Protein AF-A0A411HRB8-F1 (afdb_monomer)

Nearest PDB structures (foldseek):
  9arg-assembly1_A  TM=5.492E-01  e=3.308E-23  Rattus norvegicus
  6whu-assembly1_C  TM=5.501E-01  e=3.931E-23  Rattus norvegicus
  9arf-assembly1_C  TM=5.499E-01  e=8.796E-23  Rattus norvegicus
  8vuu-assembly1_C  TM=5.574E-01  e=2.477E-22  Homo sapiens
  6wi1-assembly1_C  TM=5.418E-01  e=2.477E-22  Rattus norvegicus

Organism: Protaetia brevitarsis (NCBI:txid348688)

pLDDT: mean 81.72, std 14.33, range [39.91, 97.62]

Structure (mmCIF, N/CA/C/O backbone):
data_AF-A0A411HRB8-F1
#
_entry.id   AF-A0A411HRB8-F1
#
loop_
_atom_site.group_PDB
_atom_site.id
_atom_site.type_symbol
_atom_site.label_atom_id
_atom_site.label_alt_id
_atom_site.label_comp_id
_atom_site.label_asym_id
_atom_site.label_entity_id
_atom_site.label_seq_id
_atom_site.pdbx_PDB_ins_code
_atom_site.Cartn_x
_atom_site.Cartn_y
_atom_site.Cartn_z
_atom_site.occupancy
_atom_site.B_iso_or_equiv
_atom_site.auth_seq_id
_atom_site.auth_comp_id
_atom_site.auth_asym_id
_atom_site.auth_atom_id
_atom_site.pdbx_PDB_model_num
ATOM 1 N N . MET A 1 1 ? 12.282 3.850 -32.418 1.00 73.88 1 MET A N 1
ATOM 2 C CA . MET A 1 1 ? 13.289 3.098 -33.206 1.00 73.88 1 MET A CA 1
ATOM 3 C C . MET A 1 1 ? 13.145 3.334 -34.703 1.00 73.88 1 MET A C 1
ATOM 5 O O . MET A 1 1 ? 14.085 3.844 -35.296 1.00 73.88 1 MET A O 1
ATOM 9 N N . VAL A 1 2 ? 11.988 3.063 -35.319 1.00 87.19 2 VAL A N 1
ATOM 10 C CA . VAL A 1 2 ? 11.767 3.349 -36.757 1.00 87.19 2 VAL A CA 1
ATOM 11 C C . VAL A 1 2 ? 11.937 4.842 -37.084 1.00 87.19 2 VAL A C 1
ATOM 13 O O . VAL A 1 2 ? 12.594 5.185 -38.060 1.00 87.19 2 VAL A O 1
ATOM 16 N N . SER A 1 3 ? 11.452 5.729 -36.210 1.00 86.25 3 SER A N 1
ATOM 17 C CA . SER A 1 3 ? 11.584 7.188 -36.355 1.00 86.25 3 SER A CA 1
ATOM 18 C C . SER A 1 3 ? 13.030 7.676 -36.516 1.00 86.25 3 SER A C 1
ATOM 20 O O . SER A 1 3 ? 13.279 8.537 -37.349 1.00 86.25 3 SER A O 1
ATOM 22 N N . VAL A 1 4 ? 13.989 7.097 -35.784 1.00 88.25 4 VAL A N 1
ATOM 23 C CA . VAL A 1 4 ? 15.416 7.478 -35.844 1.00 88.25 4 VAL A CA 1
ATOM 24 C C . VAL A 1 4 ? 15.995 7.202 -37.234 1.00 88.25 4 VAL A C 1
ATOM 26 O O . VAL A 1 4 ? 16.689 8.041 -37.800 1.00 88.25 4 VAL A O 1
ATOM 29 N N . HIS A 1 5 ? 15.662 6.046 -37.815 1.00 88.06 5 HIS A N 1
ATOM 30 C CA . HIS A 1 5 ? 16.145 5.636 -39.136 1.00 88.06 5 HIS A CA 1
ATOM 31 C C . HIS A 1 5 ? 15.509 6.472 -40.251 1.00 88.06 5 HIS A C 1
ATOM 33 O O . HIS A 1 5 ? 16.189 6.848 -41.203 1.00 88.06 5 HIS A O 1
ATOM 39 N N . VAL A 1 6 ? 14.224 6.816 -40.108 1.00 89.75 6 VAL A N 1
ATOM 40 C CA . VAL A 1 6 ? 13.531 7.721 -41.036 1.00 89.75 6 VAL A CA 1
ATOM 41 C C . VAL A 1 6 ? 14.163 9.112 -40.999 1.00 89.75 6 VAL A C 1
ATOM 43 O O . VAL A 1 6 ? 14.471 9.663 -42.051 1.00 89.75 6 VAL A O 1
ATOM 46 N N . VAL A 1 7 ? 14.426 9.665 -39.812 1.00 87.94 7 VAL A N 1
ATOM 47 C CA . VAL A 1 7 ? 15.065 10.985 -39.674 1.00 87.94 7 VAL A CA 1
ATOM 48 C C . VAL A 1 7 ? 16.493 10.976 -40.221 1.00 87.94 7 VAL A C 1
ATOM 50 O O . VAL A 1 7 ? 16.862 11.904 -40.935 1.00 87.94 7 VAL A O 1
ATOM 53 N N . ALA A 1 8 ? 17.269 9.917 -39.978 1.00 86.31 8 ALA A N 1
ATOM 54 C CA . ALA A 1 8 ? 18.605 9.764 -40.555 1.00 86.31 8 ALA A CA 1
ATOM 55 C C . ALA A 1 8 ? 18.578 9.729 -42.095 1.00 86.31 8 ALA A C 1
ATOM 57 O O . ALA A 1 8 ? 19.380 10.400 -42.745 1.00 86.31 8 ALA A O 1
ATOM 58 N N . LEU A 1 9 ? 17.622 9.004 -42.686 1.00 86.94 9 LEU A N 1
ATOM 59 C CA . LEU A 1 9 ? 17.439 8.943 -44.137 1.00 86.94 9 LEU A CA 1
ATOM 60 C C . LEU A 1 9 ? 17.010 10.300 -44.713 1.00 86.94 9 LEU A C 1
ATOM 62 O O . LEU A 1 9 ? 17.540 10.727 -45.736 1.00 86.94 9 LEU A O 1
ATOM 66 N N . VAL A 1 10 ? 16.094 11.012 -44.053 1.00 86.25 10 VAL A N 1
ATOM 67 C CA . VAL A 1 10 ? 15.652 12.346 -44.492 1.00 86.25 10 VAL A CA 1
ATOM 68 C C . VAL A 1 10 ? 16.782 13.373 -44.369 1.00 86.25 10 VAL A C 1
ATOM 70 O O . VAL A 1 10 ? 16.970 14.163 -45.292 1.00 86.25 10 VAL A O 1
ATOM 73 N N . LEU A 1 11 ? 17.580 13.339 -43.295 1.00 82.81 11 LEU A N 1
ATOM 74 C CA . LEU A 1 11 ? 18.779 14.176 -43.153 1.00 82.81 11 LEU A CA 1
ATOM 75 C C . LEU A 1 11 ? 19.778 13.916 -44.288 1.00 82.81 11 LEU A C 1
ATOM 77 O O . LEU A 1 11 ? 20.277 14.869 -44.885 1.00 82.81 11 LEU A O 1
ATOM 81 N N . TYR A 1 12 ? 20.008 12.646 -44.633 1.00 82.75 12 TYR A N 1
ATOM 82 C CA . TYR A 1 12 ? 20.867 12.258 -45.752 1.00 82.75 12 TYR A CA 1
ATOM 83 C C . TYR A 1 12 ? 20.355 12.798 -47.099 1.00 82.75 12 TYR A C 1
ATOM 85 O O . TYR A 1 12 ? 21.114 13.403 -47.859 1.00 82.75 12 TYR A O 1
ATOM 93 N N . LEU A 1 13 ? 19.058 12.640 -47.393 1.00 81.19 13 LEU A N 1
ATOM 94 C CA . LEU A 1 13 ? 18.467 13.141 -48.640 1.00 81.19 13 LEU A CA 1
ATOM 95 C C . LEU A 1 13 ? 18.512 14.674 -48.720 1.00 81.19 13 LEU A C 1
ATOM 97 O O . LEU A 1 13 ? 18.876 15.222 -49.761 1.00 81.19 13 LEU A O 1
ATOM 101 N N . LEU A 1 14 ? 18.183 15.375 -47.632 1.00 79.62 14 LEU A N 1
ATOM 102 C CA . LEU A 1 14 ? 18.202 16.840 -47.598 1.00 79.62 14 LEU A CA 1
ATOM 103 C C . LEU A 1 14 ? 19.607 17.405 -47.817 1.00 79.62 14 LEU A C 1
ATOM 105 O O . LEU A 1 14 ? 19.751 18.404 -48.522 1.00 79.62 14 LEU A O 1
ATOM 109 N N . ASP A 1 15 ? 20.638 16.755 -47.277 1.00 74.75 15 ASP A N 1
ATOM 110 C CA . ASP A 1 15 ? 22.018 17.190 -47.486 1.00 74.75 15 ASP A CA 1
ATOM 111 C C . ASP A 1 15 ? 22.508 16.886 -48.916 1.00 74.75 15 ASP A C 1
ATOM 113 O O . ASP A 1 15 ? 23.191 17.711 -49.524 1.00 74.75 15 ASP A O 1
ATOM 117 N N . ARG A 1 16 ? 22.065 15.771 -49.522 1.00 73.00 16 ARG A N 1
ATOM 118 C CA . ARG A 1 16 ? 22.407 15.378 -50.906 1.00 73.00 16 ARG A CA 1
ATOM 119 C C . ARG A 1 16 ? 21.734 16.238 -51.987 1.00 73.00 16 ARG A C 1
ATOM 121 O O . ARG A 1 16 ? 22.331 16.482 -53.046 1.00 73.00 16 ARG A O 1
ATOM 128 N N . PHE A 1 17 ? 20.491 16.665 -51.751 1.00 72.38 17 PHE A N 1
ATOM 129 C CA . PHE A 1 17 ? 19.688 17.450 -52.701 1.00 72.38 17 PHE A CA 1
ATOM 130 C C . PHE A 1 17 ? 19.772 18.969 -52.486 1.00 72.38 17 PHE A C 1
ATOM 132 O O . PHE A 1 17 ? 19.313 19.727 -53.337 1.00 72.38 17 PHE A O 1
ATOM 139 N N . SER A 1 18 ? 20.393 19.429 -51.398 1.00 66.50 18 SER A N 1
ATOM 140 C CA . SER A 1 18 ? 20.604 20.850 -51.104 1.00 66.50 18 SER A CA 1
ATOM 141 C C . SER A 1 18 ? 21.526 21.529 -52.145 1.00 66.50 18 SER A C 1
ATOM 143 O O . SER A 1 18 ? 22.717 21.202 -52.224 1.00 66.50 18 SER A O 1
ATOM 145 N N . PRO A 1 19 ? 21.037 22.524 -52.920 1.00 58.12 19 PRO A N 1
ATOM 146 C CA . PRO A 1 19 ? 21.858 23.253 -53.894 1.00 58.12 19 PRO A CA 1
ATOM 147 C C . PRO A 1 19 ? 22.925 24.135 -53.220 1.00 58.12 19 PRO A C 1
ATOM 149 O O . PRO A 1 19 ? 24.010 24.324 -53.768 1.00 58.12 19 PRO A O 1
ATOM 152 N N . PHE A 1 20 ? 22.668 24.603 -51.994 1.00 54.47 20 PHE A N 1
ATOM 153 C CA . PHE A 1 20 ? 23.610 25.401 -51.199 1.00 54.47 20 PHE A CA 1
ATOM 154 C C . PHE A 1 20 ? 24.773 24.577 -50.621 1.00 54.47 20 PHE A C 1
ATOM 156 O O . PHE A 1 20 ? 25.843 25.126 -50.371 1.00 54.47 20 PHE A O 1
ATOM 163 N N . GLY A 1 21 ? 24.597 23.261 -50.442 1.00 53.59 21 GLY A N 1
ATOM 164 C CA . GLY A 1 21 ? 25.686 22.353 -50.058 1.00 53.59 21 GLY A CA 1
ATOM 165 C C . GLY A 1 21 ? 26.682 22.139 -51.201 1.00 53.59 21 GLY A C 1
ATOM 166 O O . GLY A 1 21 ? 27.892 22.191 -50.993 1.00 53.59 21 GLY A O 1
ATOM 167 N N . ARG A 1 22 ? 26.172 22.005 -52.434 1.00 52.56 22 ARG A N 1
ATOM 168 C CA . ARG A 1 22 ? 26.990 21.868 -53.652 1.00 52.56 22 ARG A CA 1
ATOM 169 C C . ARG A 1 22 ? 27.794 23.127 -53.976 1.00 52.56 22 ARG A C 1
ATOM 171 O O . ARG A 1 22 ? 28.937 23.016 -54.404 1.00 52.56 22 ARG A O 1
ATOM 178 N N . PHE A 1 23 ? 27.236 24.313 -53.720 1.00 49.47 23 PHE A N 1
ATOM 179 C CA . PHE A 1 23 ? 27.923 25.588 -53.971 1.00 49.47 23 PHE A CA 1
ATOM 180 C C . PHE A 1 23 ? 29.167 25.789 -53.090 1.00 49.47 23 PHE A C 1
ATOM 182 O O . PHE A 1 23 ? 30.117 26.447 -53.503 1.00 49.47 23 PHE A O 1
ATOM 189 N N . LYS A 1 24 ? 29.184 25.204 -51.885 1.00 50.06 24 LYS A N 1
ATOM 190 C CA . LYS A 1 24 ? 30.334 25.270 -50.973 1.00 50.06 24 LYS A CA 1
ATOM 191 C C . LYS A 1 24 ? 31.433 24.262 -51.337 1.00 50.06 24 LYS A C 1
ATOM 193 O O . LYS A 1 24 ? 32.601 24.554 -51.117 1.00 50.06 24 LYS A O 1
ATOM 198 N N . LEU A 1 25 ? 31.063 23.123 -51.933 1.00 50.25 25 LEU A N 1
ATOM 199 C CA . LEU A 1 25 ? 31.992 22.083 -52.395 1.00 50.25 25 LEU A CA 1
ATOM 200 C C . LEU A 1 25 ? 32.767 22.512 -53.655 1.00 50.25 25 LEU A C 1
ATOM 202 O O . LEU A 1 25 ? 33.938 22.195 -53.794 1.00 50.25 25 LEU A O 1
ATOM 206 N N . ALA A 1 26 ? 32.141 23.292 -54.542 1.00 47.81 26 ALA A N 1
ATOM 207 C CA . ALA A 1 26 ? 32.781 23.790 -55.765 1.00 47.81 26 ALA A CA 1
ATOM 208 C C . ALA A 1 26 ? 33.903 24.825 -55.521 1.00 47.81 26 ALA A C 1
ATOM 210 O O . ALA A 1 26 ? 34.657 25.123 -56.439 1.00 47.81 26 ALA A O 1
ATOM 211 N N . ASN A 1 27 ? 34.015 25.372 -54.303 1.00 48.19 27 ASN A N 1
ATOM 212 C CA . ASN A 1 27 ? 35.016 26.378 -53.924 1.00 48.19 27 ASN A CA 1
ATOM 213 C C . ASN A 1 27 ? 36.129 25.825 -53.011 1.00 48.19 27 ASN A C 1
ATOM 215 O O . ASN A 1 27 ? 36.970 26.590 -52.541 1.00 48.19 27 ASN A O 1
ATOM 219 N N . THR A 1 28 ? 36.144 24.527 -52.696 1.00 46.16 28 THR A N 1
ATOM 220 C CA . THR A 1 28 ? 37.181 23.913 -51.853 1.00 46.16 28 THR A CA 1
ATOM 221 C C . THR A 1 28 ? 37.630 22.604 -52.488 1.00 46.16 28 THR A C 1
ATOM 223 O O . THR A 1 28 ? 36.925 21.604 -52.438 1.00 46.16 28 THR A O 1
ATOM 226 N N . ASP A 1 29 ? 38.815 22.645 -53.091 1.00 46.44 29 ASP A N 1
ATOM 227 C CA . ASP A 1 29 ? 39.501 21.562 -53.806 1.00 46.44 29 ASP A CA 1
ATOM 228 C C . ASP A 1 29 ? 40.027 20.462 -52.846 1.00 46.44 29 ASP A C 1
ATOM 230 O O . ASP A 1 29 ? 41.206 20.117 -52.829 1.00 46.44 29 ASP A O 1
ATOM 234 N N . GLY A 1 30 ? 39.169 19.917 -51.977 1.00 39.91 30 GLY A N 1
ATOM 235 C CA . GLY A 1 30 ? 39.590 18.976 -50.937 1.00 39.91 30 GLY A CA 1
ATOM 236 C C . GLY A 1 30 ? 38.499 18.010 -50.483 1.00 39.91 30 GLY A C 1
ATOM 237 O O . GLY A 1 30 ? 37.572 18.397 -49.780 1.00 39.91 30 GLY A O 1
ATOM 238 N N . THR A 1 31 ? 38.702 16.736 -50.834 1.00 39.97 31 THR A N 1
ATOM 239 C CA . THR A 1 31 ? 38.134 15.499 -50.255 1.00 39.97 31 THR A CA 1
ATOM 240 C C . THR A 1 31 ? 36.613 15.284 -50.307 1.00 39.97 31 THR A C 1
ATOM 242 O O . THR A 1 31 ? 35.838 15.806 -49.514 1.00 39.97 31 THR A O 1
ATOM 245 N N . GLU A 1 32 ? 36.203 14.336 -51.158 1.00 47.09 32 GLU A N 1
ATOM 246 C CA . GLU A 1 32 ? 34.901 13.642 -51.132 1.00 47.09 32 GLU A CA 1
ATOM 247 C C . GLU A 1 32 ? 34.608 12.896 -49.804 1.00 47.09 32 GLU A C 1
ATOM 249 O O . GLU A 1 32 ? 33.502 12.395 -49.612 1.00 47.09 32 GLU A O 1
ATOM 254 N N . GLU A 1 33 ? 35.560 12.854 -48.865 1.00 46.56 33 GLU A N 1
ATOM 255 C CA . GLU A 1 33 ? 35.437 12.250 -47.524 1.00 46.56 33 GLU A CA 1
ATOM 256 C C . GLU A 1 33 ? 34.530 13.045 -46.566 1.00 46.56 33 GLU A C 1
ATOM 258 O O . GLU A 1 33 ? 34.189 12.585 -45.481 1.00 46.56 33 GLU A O 1
ATOM 263 N N . ASP A 1 34 ? 34.101 14.228 -46.995 1.00 50.66 34 ASP A N 1
ATOM 264 C CA . ASP A 1 34 ? 33.478 15.247 -46.158 1.00 50.66 34 ASP A CA 1
ATOM 265 C C . ASP A 1 34 ? 31.952 15.374 -46.408 1.00 50.66 34 ASP A C 1
ATOM 267 O O . ASP A 1 34 ? 31.262 16.245 -45.865 1.00 50.66 34 ASP A O 1
ATOM 271 N N . ALA A 1 35 ? 31.393 14.518 -47.269 1.00 54.97 35 ALA A N 1
ATOM 272 C CA . ALA A 1 35 ? 29.952 14.388 -47.466 1.00 54.97 35 ALA A CA 1
ATOM 273 C C . ALA A 1 35 ? 29.330 13.531 -46.348 1.00 54.97 35 ALA A C 1
ATOM 275 O O . ALA A 1 35 ? 29.894 12.517 -45.939 1.00 54.97 35 ALA A O 1
ATOM 276 N N . LEU A 1 36 ? 28.140 13.902 -45.857 1.00 60.50 36 LEU A N 1
ATOM 277 C CA . LEU A 1 36 ? 27.404 13.083 -44.889 1.00 60.50 36 LEU A CA 1
ATOM 278 C C . LEU A 1 36 ? 27.050 11.721 -45.508 1.00 60.50 36 LEU A C 1
ATOM 280 O O . LEU A 1 36 ? 26.106 11.595 -46.288 1.00 60.50 36 LEU A O 1
ATOM 284 N N . ASN A 1 37 ? 27.809 10.691 -45.148 1.00 72.94 37 ASN A N 1
ATOM 285 C CA . ASN A 1 37 ? 27.482 9.304 -45.442 1.00 72.94 37 ASN A CA 1
ATOM 286 C C . ASN A 1 37 ? 26.215 8.871 -44.679 1.00 72.94 37 ASN A C 1
ATOM 288 O O . ASN A 1 37 ? 25.912 9.363 -43.593 1.00 72.94 37 ASN A O 1
ATOM 292 N N . LEU A 1 38 ? 25.464 7.907 -45.225 1.00 73.62 38 LEU A N 1
ATOM 293 C CA . LEU A 1 38 ? 24.256 7.383 -44.565 1.00 73.62 38 LEU A CA 1
ATOM 294 C C . LEU A 1 38 ? 24.568 6.864 -43.148 1.00 73.62 38 LEU A C 1
ATOM 296 O O . LEU A 1 38 ? 23.780 7.053 -42.225 1.00 73.62 38 LEU A O 1
ATOM 300 N N . SER A 1 39 ? 25.746 6.262 -42.963 1.00 78.44 39 SER A N 1
ATOM 301 C CA . SER A 1 39 ? 26.239 5.809 -41.662 1.00 78.44 39 SER A CA 1
ATOM 302 C C . SER A 1 39 ? 26.462 6.965 -40.684 1.00 78.44 39 SER A C 1
ATOM 304 O O . SER A 1 39 ? 26.035 6.857 -39.537 1.00 78.44 39 SER A O 1
ATOM 306 N N . SER A 1 40 ? 27.057 8.084 -41.110 1.00 80.25 40 SER A N 1
ATOM 307 C CA . SER A 1 40 ? 27.288 9.237 -40.230 1.00 80.25 40 SER A CA 1
ATOM 308 C C . SER A 1 40 ? 25.990 9.964 -39.874 1.00 80.25 40 SER A C 1
ATOM 310 O O . SER A 1 40 ? 25.848 10.415 -38.740 1.00 80.25 40 SER A O 1
ATOM 312 N N . ALA A 1 41 ? 24.995 9.984 -40.768 1.00 81.75 41 ALA A N 1
ATOM 313 C CA . ALA A 1 41 ? 23.653 10.484 -40.459 1.00 81.75 41 ALA A CA 1
ATOM 314 C C . ALA A 1 41 ? 22.909 9.603 -39.431 1.00 81.75 41 ALA A C 1
ATOM 316 O O . ALA A 1 41 ? 22.227 10.126 -38.546 1.00 81.75 41 ALA A O 1
ATOM 317 N N . ILE A 1 42 ? 23.057 8.274 -39.511 1.00 85.38 42 ILE A N 1
ATOM 318 C CA . ILE A 1 42 ? 22.498 7.334 -38.522 1.00 85.38 42 ILE A CA 1
ATOM 319 C C . ILE A 1 42 ? 23.180 7.517 -37.162 1.00 85.38 42 ILE A C 1
ATOM 321 O O . ILE A 1 42 ? 22.485 7.630 -36.151 1.00 85.38 42 ILE A O 1
ATOM 325 N N . TRP A 1 43 ? 24.514 7.602 -37.133 1.00 85.56 43 TRP A N 1
ATOM 326 C CA . TRP A 1 43 ? 25.274 7.874 -35.910 1.00 85.56 43 TRP A CA 1
ATOM 327 C C . TRP A 1 43 ? 24.898 9.218 -35.287 1.00 85.56 43 TRP A C 1
ATOM 329 O O . TRP A 1 43 ? 24.658 9.276 -34.086 1.00 85.56 43 TRP A O 1
ATOM 339 N N . PHE A 1 44 ? 24.737 10.269 -36.095 1.00 84.81 44 PHE A N 1
ATOM 340 C CA . PHE A 1 44 ? 24.261 11.572 -35.630 1.00 84.81 44 PHE A CA 1
ATOM 341 C C . PHE A 1 44 ? 22.863 11.482 -34.994 1.00 84.81 44 PHE A C 1
ATOM 343 O O . PHE A 1 44 ? 22.652 11.977 -33.887 1.00 84.81 44 PHE A O 1
ATOM 350 N N . ALA A 1 45 ? 21.907 10.811 -35.647 1.00 86.31 45 ALA A N 1
ATOM 351 C CA . ALA A 1 45 ? 20.542 10.682 -35.133 1.00 86.31 45 ALA A CA 1
ATOM 352 C C . ALA A 1 45 ? 20.478 9.902 -33.804 1.00 86.31 45 ALA A C 1
ATOM 354 O O . ALA A 1 45 ? 19.737 10.299 -32.899 1.00 86.31 45 ALA A O 1
ATOM 355 N N . TRP A 1 46 ? 21.272 8.832 -33.672 1.00 87.88 46 TRP A N 1
ATOM 356 C CA . TRP A 1 46 ? 21.418 8.068 -32.428 1.00 87.88 46 TRP A CA 1
ATOM 357 C C . TRP A 1 46 ? 22.168 8.839 -31.339 1.00 87.88 46 TRP A C 1
ATOM 359 O O . TRP A 1 46 ? 21.755 8.792 -30.182 1.00 87.88 46 TRP A O 1
ATOM 369 N N . GLY A 1 47 ? 23.218 9.580 -31.699 1.00 87.31 47 GLY A N 1
ATOM 370 C CA . GLY A 1 47 ? 23.970 10.432 -30.779 1.00 87.31 47 GLY A CA 1
ATOM 371 C C . GLY A 1 47 ? 23.072 11.476 -30.120 1.00 87.31 47 GLY A C 1
ATOM 372 O O . GLY A 1 47 ? 23.033 11.571 -28.896 1.00 87.31 47 GLY A O 1
ATOM 373 N N . VAL A 1 48 ? 22.244 12.165 -30.913 1.00 87.25 48 VAL A N 1
ATOM 374 C CA . VAL A 1 48 ? 21.271 13.142 -30.396 1.00 87.25 48 VAL A CA 1
ATOM 375 C C . VAL A 1 48 ? 20.219 12.485 -29.492 1.00 87.25 48 VAL A C 1
ATOM 377 O O . VAL A 1 48 ? 19.897 13.034 -28.443 1.00 87.25 48 VAL A O 1
ATOM 380 N N . LEU A 1 49 ? 19.706 11.300 -29.848 1.00 87.06 49 LEU A N 1
ATOM 381 C CA . LEU A 1 49 ? 18.720 10.587 -29.022 1.00 87.06 49 LEU A CA 1
ATOM 382 C C . LEU A 1 49 ? 19.291 10.166 -27.661 1.00 87.06 49 LEU A C 1
ATOM 384 O O . LEU A 1 49 ? 18.603 10.240 -26.646 1.00 87.06 49 LEU A O 1
ATOM 388 N N . LEU A 1 50 ? 20.539 9.697 -27.652 1.00 87.31 50 LEU A N 1
ATOM 389 C CA . LEU A 1 50 ? 21.213 9.191 -26.458 1.00 87.31 50 LEU A CA 1
ATOM 390 C C . LEU A 1 50 ? 21.923 10.292 -25.655 1.00 87.31 50 LEU A C 1
ATOM 392 O O . LEU A 1 50 ? 22.605 9.969 -24.686 1.00 87.31 50 LEU A O 1
ATOM 396 N N . ASN A 1 51 ? 21.787 11.568 -26.044 1.00 84.31 51 ASN A N 1
ATOM 397 C CA . ASN A 1 51 ? 22.574 12.686 -25.505 1.00 84.31 51 ASN A CA 1
ATOM 398 C C . ASN A 1 51 ? 24.088 12.392 -25.499 1.00 84.31 51 ASN A C 1
ATOM 400 O O . ASN A 1 51 ? 24.816 12.781 -24.588 1.00 84.31 51 ASN A O 1
ATOM 404 N N . SER A 1 52 ? 24.558 11.673 -26.519 1.00 81.94 52 SER A N 1
ATOM 405 C CA . SER A 1 52 ? 25.953 11.291 -26.687 1.00 81.94 52 SER A CA 1
ATOM 406 C C . SER A 1 52 ? 26.626 12.192 -27.719 1.00 81.94 52 SER A C 1
ATOM 408 O O . SER A 1 52 ? 26.100 12.406 -28.810 1.00 81.94 52 SER A O 1
ATOM 410 N N . GLY A 1 53 ? 27.818 12.699 -27.395 1.00 75.75 53 GLY A N 1
ATOM 411 C CA . GLY A 1 53 ? 28.628 13.545 -28.283 1.00 75.75 53 GLY A CA 1
ATOM 412 C C . GLY A 1 53 ? 29.337 12.790 -29.415 1.00 75.75 53 GLY A C 1
ATOM 413 O O . GLY A 1 53 ? 30.223 13.346 -30.056 1.00 75.75 53 GLY A O 1
ATOM 414 N N . ILE A 1 54 ? 28.993 11.521 -29.644 1.00 65.81 54 ILE A N 1
ATOM 415 C CA . ILE A 1 54 ? 29.630 10.645 -30.634 1.00 65.81 54 ILE A CA 1
ATOM 416 C C . ILE A 1 54 ? 28.951 10.875 -31.991 1.00 65.81 54 ILE A C 1
ATOM 418 O O . ILE A 1 54 ? 28.026 10.163 -32.375 1.00 65.81 54 ILE A O 1
ATOM 422 N N . GLY A 1 55 ? 29.376 11.914 -32.705 1.00 63.81 55 GLY A N 1
ATOM 423 C CA . GLY A 1 55 ? 28.909 12.198 -34.059 1.00 63.81 55 GLY A CA 1
ATOM 424 C C . GLY A 1 55 ? 29.990 12.888 -34.878 1.00 63.81 55 GLY A C 1
ATOM 425 O O . GLY A 1 55 ? 30.207 14.084 -34.726 1.00 63.81 55 GLY A O 1
ATOM 426 N N . GLU A 1 56 ? 30.645 12.144 -35.770 1.00 58.28 56 GLU A N 1
ATOM 427 C CA . GLU A 1 56 ? 31.697 12.672 -36.658 1.00 58.28 56 GLU A CA 1
ATOM 428 C C . GLU A 1 56 ? 31.136 13.469 -37.855 1.00 58.28 56 GLU A C 1
ATOM 430 O O . GLU A 1 56 ? 31.886 14.109 -38.584 1.00 58.28 56 GLU A O 1
ATOM 435 N N . GLY A 1 57 ? 29.811 13.492 -38.052 1.00 63.88 57 GLY A N 1
ATOM 436 C CA . GLY A 1 57 ? 29.157 14.222 -39.141 1.00 63.88 57 GLY A CA 1
ATOM 437 C C . GLY A 1 57 ? 28.097 15.195 -38.636 1.00 63.88 57 GLY A C 1
ATOM 438 O O . GLY A 1 57 ? 27.102 14.777 -38.047 1.00 63.88 57 GLY A O 1
ATOM 439 N N . THR A 1 58 ? 28.271 16.491 -38.908 1.00 69.19 58 THR A N 1
ATOM 440 C CA . THR A 1 58 ? 27.250 17.517 -38.641 1.00 69.19 58 THR A CA 1
ATOM 441 C C . THR A 1 58 ? 26.555 17.947 -39.938 1.00 69.19 58 THR A C 1
ATOM 443 O O . THR A 1 58 ? 27.218 18.089 -40.969 1.00 69.19 58 THR A O 1
ATOM 446 N N . PRO A 1 59 ? 25.226 18.177 -39.926 1.00 69.12 59 PRO A N 1
ATOM 447 C CA . PRO A 1 59 ? 24.496 18.636 -41.106 1.00 69.12 59 PRO A CA 1
ATOM 448 C C . PRO A 1 59 ? 25.013 19.984 -41.621 1.00 69.12 59 PRO A C 1
ATOM 450 O O . PRO A 1 59 ? 25.087 20.983 -40.891 1.00 69.12 59 PRO A O 1
ATOM 453 N N . ARG A 1 60 ? 25.369 20.013 -42.912 1.00 68.38 60 ARG A N 1
ATOM 454 C CA . ARG A 1 60 ? 25.966 21.180 -43.579 1.00 68.38 60 ARG A CA 1
ATOM 455 C C . ARG A 1 60 ? 24.904 22.106 -44.157 1.00 68.38 60 ARG A C 1
ATOM 457 O O . ARG A 1 60 ? 25.035 23.325 -44.036 1.00 68.38 60 ARG A O 1
ATOM 464 N N . SER A 1 61 ? 23.852 21.548 -44.751 1.00 75.62 61 SER A N 1
ATOM 465 C CA . SER A 1 61 ? 22.745 22.31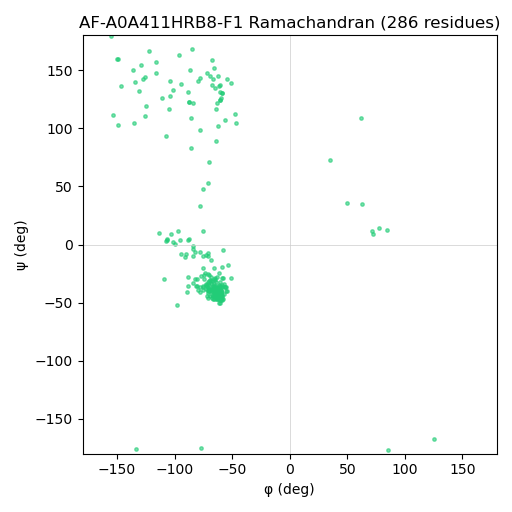8 -45.326 1.00 75.62 61 SER A CA 1
ATOM 466 C C . SER A 1 61 ? 21.878 23.016 -44.267 1.00 75.62 61 SER A C 1
ATOM 468 O O . SER A 1 61 ? 21.638 22.497 -43.177 1.00 75.62 61 SER A O 1
ATOM 470 N N . PHE A 1 62 ? 21.378 24.214 -44.596 1.00 76.81 62 PHE A N 1
ATOM 471 C CA . PHE A 1 62 ? 20.513 24.991 -43.697 1.00 76.81 62 PHE A CA 1
ATOM 472 C C . PHE A 1 62 ? 19.225 24.228 -43.343 1.00 76.81 62 PHE A C 1
ATOM 474 O O . PHE A 1 62 ? 18.831 24.187 -42.180 1.00 76.81 62 PHE A O 1
ATOM 481 N N . SER A 1 63 ? 18.625 23.543 -44.321 1.00 82.12 63 SER A N 1
ATOM 482 C CA . SER A 1 63 ? 17.458 22.675 -44.123 1.00 82.12 63 SER A CA 1
ATOM 483 C C . SER A 1 63 ? 17.744 21.512 -43.167 1.00 82.12 63 SER A C 1
ATOM 485 O O . SER A 1 63 ? 16.949 21.264 -42.260 1.00 82.12 63 SER A O 1
ATOM 487 N N . ALA A 1 64 ? 18.886 20.829 -43.308 1.00 79.69 64 ALA A N 1
ATOM 488 C CA . ALA A 1 64 ? 19.259 19.736 -42.412 1.00 79.69 64 ALA A CA 1
ATOM 489 C C . ALA A 1 64 ? 19.596 20.222 -40.992 1.00 79.69 64 ALA A C 1
ATOM 491 O O . ALA A 1 64 ? 19.323 19.511 -40.029 1.00 79.69 64 ALA A O 1
ATOM 492 N N . ARG A 1 65 ? 20.121 21.446 -40.829 1.00 84.00 65 ARG A N 1
ATOM 493 C CA . ARG A 1 65 ? 20.330 22.059 -39.503 1.00 84.00 65 ARG A CA 1
ATOM 494 C C . ARG A 1 65 ? 19.019 22.339 -38.781 1.00 84.00 65 ARG A C 1
ATOM 496 O O . ARG A 1 65 ? 18.905 22.014 -37.604 1.00 84.00 65 ARG A O 1
ATOM 503 N N . VAL A 1 66 ? 18.027 22.888 -39.484 1.00 87.31 66 VAL A N 1
ATOM 504 C CA . VAL A 1 66 ? 16.688 23.110 -38.917 1.00 87.31 66 VAL A CA 1
ATOM 505 C C . VAL A 1 66 ? 16.052 21.777 -38.518 1.00 87.31 66 VAL A C 1
ATOM 507 O O . VAL A 1 66 ? 15.562 21.646 -37.398 1.00 87.31 66 VAL A O 1
ATOM 510 N N . LEU A 1 67 ? 16.130 20.755 -39.379 1.00 86.75 67 LEU A N 1
ATOM 511 C CA . LEU A 1 67 ? 15.636 19.417 -39.046 1.00 86.75 67 LEU A CA 1
ATOM 512 C C . LEU A 1 67 ? 16.380 18.804 -37.846 1.00 86.75 67 LEU A C 1
ATOM 514 O O . LEU A 1 67 ? 15.750 18.212 -36.974 1.00 86.75 67 LEU A O 1
ATOM 518 N N . GLY A 1 68 ? 17.701 18.988 -37.765 1.00 85.62 68 GLY A N 1
ATOM 519 C CA . GLY A 1 68 ? 18.520 18.553 -36.634 1.00 85.62 68 GLY A CA 1
ATOM 520 C C . GLY A 1 68 ? 18.131 19.227 -35.314 1.00 85.62 68 GLY A C 1
ATOM 521 O O . GLY A 1 68 ? 18.062 18.553 -34.291 1.00 85.62 68 GLY A O 1
ATOM 522 N N . MET A 1 69 ? 17.801 20.524 -35.331 1.00 86.62 69 MET A N 1
ATOM 523 C CA . MET A 1 69 ? 17.302 21.243 -34.149 1.00 86.62 69 MET A CA 1
ATOM 524 C C . MET A 1 69 ? 15.943 20.708 -33.681 1.00 86.62 69 MET A C 1
ATOM 526 O O . MET A 1 69 ? 15.748 20.484 -32.488 1.00 86.62 69 MET A O 1
ATOM 530 N N . VAL A 1 70 ? 15.018 20.453 -34.612 1.00 91.31 70 VAL A N 1
ATOM 531 C CA . VAL A 1 70 ? 13.704 19.868 -34.290 1.00 91.31 70 VAL A CA 1
ATOM 532 C C . VAL A 1 70 ? 13.858 18.449 -33.740 1.00 91.31 70 VAL A C 1
ATOM 534 O O . VAL A 1 70 ? 13.218 18.100 -32.748 1.00 91.31 70 VAL A O 1
ATOM 537 N N . TRP A 1 71 ? 14.744 17.644 -34.335 1.00 90.31 71 TRP A N 1
ATOM 538 C CA . TRP A 1 71 ? 15.063 16.304 -33.843 1.00 90.31 71 TRP A CA 1
ATOM 539 C C . TRP A 1 71 ? 15.651 16.335 -32.429 1.00 90.31 71 TRP A C 1
ATOM 541 O O . TRP A 1 71 ? 15.233 15.547 -31.584 1.00 90.31 71 TRP A O 1
ATOM 551 N N . ALA A 1 72 ? 16.560 17.270 -32.146 1.00 88.81 72 ALA A N 1
ATOM 552 C CA . ALA A 1 72 ? 17.129 17.446 -30.813 1.00 88.81 72 ALA A CA 1
ATOM 553 C C . ALA A 1 72 ? 16.067 17.830 -29.770 1.00 88.81 72 ALA A C 1
ATOM 555 O O . ALA A 1 72 ? 16.040 17.251 -28.685 1.00 88.81 72 ALA A O 1
ATOM 556 N N . GLY A 1 73 ? 15.144 18.736 -30.110 1.00 91.31 73 GLY A N 1
ATOM 557 C CA . GLY A 1 73 ? 14.012 19.072 -29.241 1.00 91.31 73 GLY A CA 1
ATOM 558 C C . GLY A 1 73 ? 13.105 17.867 -28.969 1.00 91.31 73 GLY A C 1
ATOM 559 O O . GLY A 1 73 ? 12.755 17.592 -27.823 1.00 91.31 73 GLY A O 1
ATOM 560 N N . PHE A 1 74 ? 12.782 17.092 -30.005 1.00 90.88 74 PHE A N 1
ATOM 561 C CA . PHE A 1 74 ? 11.987 15.871 -29.868 1.00 90.88 74 PHE A CA 1
ATOM 562 C C . PHE A 1 74 ? 12.682 14.805 -29.005 1.00 90.88 74 PHE A C 1
ATOM 564 O O . PHE A 1 74 ? 12.052 14.218 -28.125 1.00 90.88 74 PHE A O 1
ATOM 571 N N . ALA A 1 75 ? 13.982 14.581 -29.214 1.00 90.00 75 ALA A N 1
ATOM 572 C CA . ALA A 1 75 ? 14.784 13.664 -28.409 1.00 90.00 75 ALA A CA 1
ATOM 573 C C . ALA A 1 75 ? 14.795 14.072 -26.927 1.00 90.00 75 ALA A C 1
ATOM 575 O O . ALA A 1 75 ? 14.547 13.234 -26.060 1.00 90.00 75 ALA A O 1
ATOM 576 N N . MET A 1 76 ? 14.991 15.363 -26.638 1.00 90.38 76 MET A N 1
ATOM 577 C CA . MET A 1 76 ? 14.951 15.896 -25.274 1.00 90.38 76 MET A CA 1
ATOM 578 C C . MET A 1 76 ? 13.592 15.647 -24.602 1.00 90.38 76 MET A C 1
ATOM 580 O O . MET A 1 76 ? 13.556 15.203 -23.456 1.00 90.38 76 MET A O 1
ATOM 584 N N . ILE A 1 77 ? 12.479 15.856 -25.317 1.00 93.25 77 ILE A N 1
ATOM 585 C CA . ILE A 1 77 ? 11.122 15.597 -24.803 1.00 93.25 77 ILE A CA 1
ATOM 586 C C . ILE A 1 77 ? 10.913 14.110 -24.499 1.00 93.25 77 ILE A C 1
ATOM 588 O O . ILE A 1 77 ? 10.326 13.777 -23.468 1.00 93.25 77 ILE A O 1
ATOM 592 N N . ILE A 1 78 ? 11.396 13.207 -25.359 1.00 91.75 78 ILE A N 1
ATOM 593 C CA . ILE A 1 78 ? 11.303 11.759 -25.116 1.00 91.75 78 ILE A CA 1
ATOM 594 C C . ILE A 1 78 ? 12.064 11.380 -23.849 1.00 91.75 78 ILE A C 1
ATOM 596 O O . ILE A 1 78 ? 11.508 10.696 -22.988 1.00 91.75 78 ILE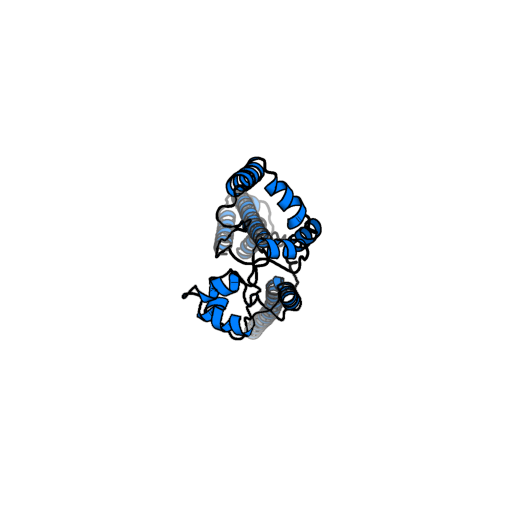 A O 1
ATOM 600 N N . VAL A 1 79 ? 13.319 11.823 -23.727 1.00 90.12 79 VAL A N 1
ATOM 601 C CA . VAL A 1 79 ? 14.151 11.516 -22.557 1.00 90.12 79 VAL A CA 1
ATOM 602 C C . VAL A 1 79 ? 13.498 12.069 -21.291 1.00 90.12 79 VAL A C 1
ATOM 604 O O . VAL A 1 79 ? 13.361 11.333 -20.318 1.00 90.12 79 VAL A O 1
ATOM 607 N N . ALA A 1 80 ? 13.010 13.313 -21.323 1.00 92.50 80 ALA A N 1
ATOM 608 C CA . ALA A 1 80 ? 12.313 13.934 -20.198 1.00 92.50 80 ALA A CA 1
ATOM 609 C C . ALA A 1 80 ? 11.008 13.209 -19.824 1.00 92.50 80 ALA A C 1
ATOM 611 O O . ALA A 1 80 ? 10.694 13.055 -18.649 1.00 92.50 80 ALA A O 1
ATOM 612 N N . SER A 1 81 ? 10.251 12.721 -20.808 1.00 94.19 81 SER A N 1
ATOM 613 C CA . SER A 1 81 ? 9.017 11.963 -20.557 1.00 94.19 81 SER A CA 1
ATOM 614 C C . SER A 1 81 ? 9.316 10.605 -19.926 1.00 94.19 81 SER A C 1
ATOM 616 O O . SER A 1 81 ? 8.604 10.166 -19.025 1.00 94.19 81 SER A O 1
ATOM 618 N N . TYR A 1 82 ? 10.393 9.946 -20.363 1.00 91.44 82 TYR A N 1
ATOM 619 C CA . TYR A 1 82 ? 10.833 8.686 -19.774 1.00 91.44 82 TYR A CA 1
ATOM 620 C C . TYR A 1 82 ? 11.314 8.874 -18.330 1.00 91.44 82 TYR A C 1
ATOM 622 O O . TYR A 1 82 ? 10.914 8.107 -17.454 1.00 91.44 82 TYR A O 1
ATOM 630 N N . THR A 1 83 ? 12.112 9.914 -18.054 1.00 90.81 83 THR A N 1
ATOM 631 C CA . THR A 1 83 ? 12.557 10.220 -16.686 1.00 90.81 83 THR A CA 1
ATOM 632 C C . THR A 1 83 ? 11.394 10.639 -15.788 1.00 90.81 83 THR A C 1
ATOM 634 O O . THR A 1 83 ? 11.346 10.207 -14.639 1.00 90.81 83 THR A O 1
ATOM 637 N N . ALA A 1 84 ? 10.420 11.396 -16.304 1.00 90.94 84 ALA A N 1
ATOM 638 C CA . ALA A 1 84 ? 9.206 11.757 -15.574 1.00 90.94 84 ALA A CA 1
ATOM 639 C C . ALA A 1 84 ? 8.343 10.531 -15.240 1.00 90.94 84 ALA A C 1
ATOM 641 O O . ALA A 1 84 ? 7.890 10.394 -14.107 1.00 90.94 84 ALA A O 1
ATOM 642 N N . ASN A 1 85 ? 8.156 9.610 -16.190 1.00 89.69 85 ASN A N 1
ATOM 643 C CA . ASN A 1 85 ? 7.405 8.377 -15.952 1.00 89.69 85 ASN A CA 1
ATOM 644 C C . ASN A 1 85 ? 8.108 7.466 -14.932 1.00 89.69 85 ASN A C 1
ATOM 646 O O . ASN A 1 85 ? 7.461 6.897 -14.056 1.00 89.69 85 ASN A O 1
ATOM 650 N N . LEU A 1 86 ? 9.440 7.371 -15.004 1.00 84.56 86 LEU A N 1
ATOM 651 C CA . LEU A 1 86 ? 10.236 6.664 -14.002 1.00 84.56 86 LEU A CA 1
ATOM 652 C C . LEU A 1 86 ? 10.082 7.304 -12.614 1.00 84.56 86 LEU A C 1
ATOM 654 O O . LEU A 1 86 ? 9.839 6.595 -11.644 1.00 84.56 86 LEU A O 1
ATOM 658 N N . ALA A 1 87 ? 10.178 8.632 -12.508 1.00 83.69 87 ALA A N 1
ATOM 659 C CA . ALA A 1 87 ? 10.001 9.345 -11.242 1.00 83.69 87 ALA A CA 1
ATOM 660 C C . ALA A 1 87 ? 8.588 9.159 -10.666 1.00 83.69 87 ALA A C 1
ATOM 662 O O . ALA A 1 87 ? 8.441 8.896 -9.475 1.00 83.69 87 ALA A O 1
ATOM 663 N N . ALA A 1 88 ? 7.556 9.226 -11.512 1.00 84.25 88 ALA A N 1
ATOM 664 C CA . ALA A 1 88 ? 6.178 8.963 -11.110 1.00 84.25 88 ALA A CA 1
ATOM 665 C C . ALA A 1 88 ? 6.014 7.541 -10.556 1.00 84.25 88 ALA A C 1
ATOM 667 O O . ALA A 1 88 ? 5.388 7.354 -9.517 1.00 84.25 88 ALA A O 1
ATOM 668 N N . PHE A 1 89 ? 6.627 6.548 -11.203 1.00 78.25 89 PHE A N 1
ATOM 669 C CA . PHE A 1 89 ? 6.620 5.171 -10.717 1.00 78.25 89 PHE A CA 1
ATOM 670 C C . PHE A 1 89 ? 7.278 5.041 -9.336 1.00 78.25 89 PHE A C 1
ATOM 672 O O . PHE A 1 89 ? 6.710 4.408 -8.451 1.00 78.25 89 PHE A O 1
ATOM 679 N N . LEU A 1 90 ? 8.418 5.702 -9.116 1.00 77.69 90 LEU A N 1
ATOM 680 C CA . LEU A 1 90 ? 9.121 5.665 -7.829 1.00 77.69 90 LEU A CA 1
ATOM 681 C C . LEU A 1 90 ? 8.330 6.304 -6.681 1.00 77.69 90 LEU A C 1
ATOM 683 O O . LEU A 1 90 ? 8.460 5.868 -5.543 1.00 77.69 90 LEU A O 1
ATOM 687 N N . VAL A 1 91 ? 7.498 7.307 -6.966 1.00 74.00 91 VAL A N 1
ATOM 688 C CA . VAL A 1 91 ? 6.614 7.929 -5.963 1.00 74.00 91 VAL A CA 1
ATOM 689 C C . VAL A 1 91 ? 5.382 7.059 -5.672 1.00 74.00 91 VAL A C 1
ATOM 691 O O . VAL A 1 91 ? 4.813 7.129 -4.584 1.00 74.00 91 VAL A O 1
ATOM 694 N N . LEU A 1 92 ? 4.953 6.236 -6.633 1.00 65.50 92 LEU A N 1
ATOM 695 C CA . LEU A 1 92 ? 3.753 5.402 -6.527 1.00 65.50 92 LEU A CA 1
ATOM 696 C C . LEU A 1 92 ? 4.008 4.002 -5.957 1.00 65.50 92 LEU A C 1
ATOM 698 O O . LEU A 1 92 ? 3.041 3.311 -5.626 1.00 65.50 92 LEU A O 1
ATOM 702 N N . GLU A 1 93 ? 5.264 3.574 -5.806 1.00 59.91 93 GLU A N 1
ATOM 703 C CA . GLU A 1 93 ? 5.603 2.361 -5.055 1.00 59.91 93 GLU A CA 1
ATOM 704 C C . GLU A 1 93 ? 5.371 2.573 -3.551 1.00 59.91 93 GLU A C 1
ATOM 706 O O . GLU A 1 93 ? 6.300 2.630 -2.750 1.00 59.91 93 GLU A O 1
ATOM 711 N N . ARG A 1 94 ? 4.102 2.654 -3.138 1.00 58.06 94 ARG A N 1
ATOM 712 C CA . ARG A 1 94 ? 3.753 2.415 -1.739 1.00 58.06 94 ARG A CA 1
ATOM 713 C C . ARG A 1 94 ? 4.062 0.949 -1.431 1.00 58.06 94 ARG A C 1
ATOM 715 O O . ARG A 1 94 ? 3.696 0.090 -2.247 1.00 58.06 94 ARG A O 1
ATOM 722 N N . PRO A 1 95 ? 4.701 0.628 -0.293 1.00 57.75 95 PRO A N 1
ATOM 723 C CA . PRO A 1 95 ? 4.845 -0.754 0.135 1.00 57.75 95 PRO A CA 1
ATOM 724 C C . PRO A 1 95 ? 3.442 -1.361 0.212 1.00 57.75 95 PRO A C 1
ATOM 726 O O . PRO A 1 95 ? 2.630 -0.989 1.055 1.00 57.75 95 PRO A O 1
ATOM 729 N N . LYS A 1 96 ? 3.106 -2.243 -0.738 1.00 56.12 96 LYS A N 1
ATOM 730 C CA . LYS A 1 96 ? 1.804 -2.910 -0.739 1.00 56.12 96 LYS A CA 1
ATOM 731 C C . LYS A 1 96 ? 1.716 -3.708 0.555 1.00 56.12 96 LYS A C 1
ATOM 733 O O . LYS A 1 96 ? 2.580 -4.549 0.815 1.00 56.12 96 LYS A O 1
ATOM 738 N N . THR A 1 97 ? 0.676 -3.461 1.345 1.00 64.44 97 THR A N 1
ATOM 739 C CA . THR A 1 97 ? 0.322 -4.336 2.460 1.00 64.44 97 THR A CA 1
ATOM 740 C C . THR A 1 97 ? 0.244 -5.770 1.931 1.00 64.44 97 THR A C 1
ATOM 742 O O . THR A 1 97 ? -0.240 -6.012 0.822 1.00 64.44 97 THR A O 1
ATOM 745 N N . LYS A 1 98 ? 0.759 -6.745 2.689 1.00 69.25 98 LYS A N 1
ATOM 746 C CA . LYS A 1 98 ? 0.839 -8.152 2.239 1.00 69.25 98 LYS A CA 1
ATOM 747 C C . LYS A 1 98 ? -0.530 -8.756 1.879 1.00 69.25 98 LYS A C 1
ATOM 749 O O . LYS A 1 98 ? -0.572 -9.760 1.169 1.00 69.25 98 LYS A O 1
ATOM 754 N N . LEU A 1 99 ? -1.609 -8.145 2.370 1.00 78.50 99 LEU A N 1
ATOM 755 C CA . LEU A 1 99 ? -3.005 -8.513 2.153 1.00 78.50 99 LEU A CA 1
ATOM 756 C C . LEU A 1 99 ? -3.792 -7.298 1.655 1.00 78.50 99 LEU A C 1
ATOM 758 O O . LEU A 1 99 ? -3.570 -6.178 2.124 1.00 78.50 99 LEU A O 1
ATOM 762 N N . THR A 1 100 ? -4.730 -7.520 0.732 1.00 81.44 100 THR A N 1
ATOM 763 C CA . THR A 1 100 ? -5.608 -6.455 0.205 1.00 81.44 100 THR A CA 1
ATOM 764 C C . THR A 1 100 ? -6.832 -6.185 1.087 1.00 81.44 100 THR A C 1
ATOM 766 O O . THR A 1 100 ? -7.556 -5.225 0.849 1.00 81.44 100 THR A O 1
ATOM 769 N N . GLY A 1 101 ? -7.085 -7.034 2.089 1.00 85.00 101 GLY A N 1
ATOM 770 C CA . GLY A 1 101 ? -8.235 -6.962 2.995 1.00 85.00 101 GLY A CA 1
ATOM 771 C C . GLY A 1 101 ? -9.028 -8.266 3.035 1.00 85.00 101 GLY A C 1
ATOM 772 O O . GLY A 1 101 ? -8.585 -9.284 2.513 1.00 85.00 101 GLY A O 1
ATOM 773 N N . ILE A 1 102 ? -10.232 -8.237 3.611 1.00 83.75 102 ILE A N 1
ATOM 774 C CA . ILE A 1 102 ? -11.041 -9.440 3.893 1.00 83.75 102 ILE A CA 1
ATOM 775 C C . ILE A 1 102 ? -11.447 -10.255 2.648 1.00 83.75 102 ILE A C 1
ATOM 777 O O . ILE A 1 102 ? -11.697 -11.456 2.731 1.00 83.75 102 ILE A O 1
ATOM 781 N N . ASN A 1 103 ? -11.500 -9.611 1.480 1.00 83.00 103 ASN A N 1
ATOM 782 C CA . ASN A 1 103 ? -11.868 -10.243 0.211 1.00 83.00 103 ASN A CA 1
ATOM 783 C C . ASN A 1 103 ? -10.676 -10.859 -0.538 1.00 83.00 103 ASN A C 1
ATOM 785 O O . ASN A 1 103 ? -10.856 -11.349 -1.654 1.00 83.00 103 ASN A O 1
ATOM 789 N N . ASP A 1 104 ? -9.473 -10.839 0.042 1.00 84.62 104 ASP A N 1
ATOM 790 C CA . ASP A 1 104 ? -8.295 -11.449 -0.568 1.00 84.62 104 ASP A CA 1
ATOM 791 C C . ASP A 1 104 ? -8.531 -12.952 -0.799 1.00 84.62 104 ASP A C 1
ATOM 793 O O . ASP A 1 104 ? -8.951 -13.698 0.094 1.00 84.62 104 ASP A O 1
ATOM 797 N N . ALA A 1 105 ? -8.241 -13.416 -2.016 1.00 81.00 105 ALA A N 1
ATOM 798 C CA . ALA A 1 105 ? -8.368 -14.819 -2.389 1.00 81.00 105 ALA A CA 1
ATOM 799 C C . ALA A 1 105 ? -7.521 -15.734 -1.489 1.00 81.00 105 ALA A C 1
ATOM 801 O O . ALA A 1 105 ? -7.904 -16.881 -1.256 1.00 81.00 105 ALA A O 1
ATOM 802 N N . ARG A 1 106 ? -6.399 -15.232 -0.951 1.00 80.25 106 ARG A N 1
ATOM 803 C CA . ARG A 1 106 ? -5.528 -15.980 -0.028 1.00 80.25 106 ARG A CA 1
ATOM 804 C C . ARG A 1 106 ? -6.192 -16.253 1.320 1.00 80.25 106 ARG A C 1
ATOM 806 O O . ARG A 1 106 ? -5.992 -17.332 1.867 1.00 80.25 106 ARG A O 1
ATOM 813 N N . LEU A 1 107 ? -6.987 -15.303 1.818 1.00 79.38 107 LEU A N 1
ATOM 814 C CA . LEU A 1 107 ? -7.755 -15.438 3.061 1.00 79.38 107 LEU A CA 1
ATOM 815 C C . LEU A 1 107 ? -8.979 -16.338 2.868 1.00 79.38 107 LEU A C 1
ATOM 817 O O . LEU A 1 107 ? -9.298 -17.154 3.728 1.00 79.38 107 LEU A O 1
ATOM 821 N N . ARG A 1 108 ? -9.652 -16.218 1.717 1.00 78.50 108 ARG A N 1
ATOM 822 C CA . ARG A 1 108 ? -10.887 -16.962 1.423 1.00 78.50 108 ARG A CA 1
ATOM 823 C C . ARG A 1 108 ? -10.672 -18.436 1.086 1.00 78.50 108 ARG A C 1
ATOM 825 O O . ARG A 1 108 ? -11.507 -19.258 1.453 1.00 78.50 108 ARG A O 1
ATOM 832 N N . ASN A 1 109 ? -9.584 -18.764 0.390 1.00 73.00 109 ASN A N 1
ATOM 833 C CA . ASN A 1 109 ? -9.293 -20.133 -0.050 1.00 73.00 109 ASN A CA 1
ATOM 834 C C . ASN A 1 109 ? -8.332 -20.884 0.882 1.00 73.00 109 ASN A C 1
ATOM 836 O O . ASN A 1 109 ? -7.841 -21.934 0.484 1.00 73.00 109 ASN A O 1
ATOM 840 N N . THR A 1 110 ? -8.053 -20.337 2.073 1.00 61.69 110 THR A N 1
ATOM 841 C CA . THR A 1 110 ? -7.180 -20.905 3.112 1.00 61.69 110 THR A CA 1
ATOM 842 C C . THR A 1 110 ? -5.982 -21.662 2.531 1.00 61.69 110 THR A C 1
ATOM 844 O O . THR A 1 110 ? -5.928 -22.890 2.544 1.00 61.69 110 THR A O 1
ATOM 847 N N . MET A 1 111 ? -5.006 -20.933 1.988 1.00 61.66 111 MET A N 1
ATOM 848 C CA . MET A 1 111 ? -3.717 -21.558 1.682 1.00 61.66 111 MET A CA 1
ATOM 849 C C . MET A 1 111 ? -3.031 -21.942 3.001 1.00 61.66 111 MET A C 1
ATOM 851 O O . MET A 1 111 ? -3.016 -21.133 3.927 1.00 61.66 111 MET A O 1
ATOM 855 N N . GLU A 1 112 ? -2.427 -23.133 3.076 1.00 59.53 112 GLU A N 1
ATOM 856 C CA . GLU A 1 112 ? -1.843 -23.719 4.304 1.00 59.53 112 GLU A CA 1
ATOM 857 C C . GLU A 1 112 ? -0.819 -22.818 5.028 1.00 59.53 112 GLU A C 1
ATOM 859 O O . GLU A 1 112 ? -0.560 -23.000 6.214 1.00 59.53 112 GLU A O 1
ATOM 864 N N . ASN A 1 113 ? -0.281 -21.802 4.346 1.00 64.69 113 ASN A N 1
ATOM 865 C CA . ASN A 1 113 ? 0.742 -20.901 4.878 1.00 64.69 113 ASN A CA 1
ATOM 866 C C . ASN A 1 113 ? 0.209 -19.547 5.385 1.00 64.69 113 ASN A C 1
ATOM 868 O O . ASN A 1 113 ? 1.012 -18.712 5.799 1.00 64.69 113 ASN A O 1
ATOM 872 N N . LEU A 1 114 ? -1.103 -19.284 5.323 1.00 72.19 114 LEU A N 1
ATOM 873 C CA . LEU A 1 114 ? -1.686 -18.010 5.757 1.00 72.19 114 LEU A CA 1
ATOM 874 C C . LEU A 1 114 ? -2.449 -18.191 7.077 1.00 72.19 114 LEU A C 1
ATOM 876 O O . LEU A 1 114 ? -3.625 -18.550 7.091 1.00 72.19 114 LEU A O 1
ATOM 880 N N . THR A 1 115 ? -1.775 -17.948 8.203 1.00 80.19 115 THR A N 1
ATOM 881 C CA . THR A 1 115 ? -2.394 -18.019 9.532 1.00 80.19 115 THR A CA 1
ATOM 882 C C . THR A 1 115 ? -3.088 -16.703 9.870 1.00 80.19 115 THR A C 1
ATOM 884 O O . THR A 1 115 ? -2.475 -15.632 9.890 1.00 80.19 115 THR A O 1
ATOM 887 N N . CYS A 1 116 ? -4.389 -16.779 10.141 1.00 88.31 116 CYS A N 1
ATOM 888 C CA . CYS A 1 116 ? -5.191 -15.648 10.595 1.00 88.31 116 CYS A CA 1
ATOM 889 C C . CYS A 1 116 ? -5.904 -16.016 11.884 1.00 88.31 116 CYS A C 1
ATOM 891 O O . CYS A 1 116 ? -6.310 -17.166 12.062 1.00 88.31 116 CYS A O 1
ATOM 893 N N . ALA A 1 117 ? -6.046 -15.044 12.776 1.00 91.88 117 ALA A N 1
ATOM 894 C CA . ALA A 1 117 ? -6.652 -15.263 14.076 1.00 91.88 117 ALA A CA 1
ATOM 895 C C . ALA A 1 117 ? -7.379 -14.014 14.573 1.00 91.88 117 ALA A C 1
ATOM 897 O O . ALA A 1 117 ? -7.114 -12.890 14.140 1.00 91.88 117 ALA A O 1
ATOM 898 N N . THR A 1 118 ? -8.289 -14.240 15.510 1.00 94.31 118 THR A N 1
ATOM 899 C CA . THR A 1 118 ? -8.931 -13.211 16.326 1.00 94.31 118 THR A CA 1
ATOM 900 C C . THR A 1 118 ? -8.926 -13.647 17.797 1.00 94.31 118 THR A C 1
ATOM 902 O O . THR A 1 118 ? -8.333 -14.674 18.146 1.00 94.31 118 THR A O 1
ATOM 905 N N . VAL A 1 119 ? -9.549 -12.869 18.682 1.00 95.69 119 VAL A N 1
ATOM 906 C CA . VAL A 1 119 ? -9.657 -13.211 20.107 1.00 95.69 119 VAL A CA 1
ATOM 907 C C . VAL A 1 119 ? -10.908 -14.052 20.362 1.00 95.69 119 VAL A C 1
ATOM 909 O O . VAL A 1 119 ? -12.004 -13.695 19.929 1.00 95.69 119 VAL A O 1
ATOM 912 N N . LYS A 1 120 ? -10.756 -15.162 21.087 1.00 94.38 120 LYS A N 1
ATOM 913 C CA . LYS A 1 120 ? -11.833 -16.094 21.453 1.00 94.38 120 LYS A CA 1
ATOM 914 C C . LYS A 1 120 ? -12.898 -15.411 22.310 1.00 94.38 120 LYS A C 1
ATOM 916 O O . LYS A 1 120 ? -12.571 -14.691 23.248 1.00 94.38 120 LYS A O 1
ATOM 921 N N . GLY A 1 121 ? -14.173 -15.672 22.018 1.00 92.00 121 GLY A N 1
ATOM 922 C CA . GLY A 1 121 ? -15.302 -15.142 22.793 1.00 92.00 121 GLY A CA 1
ATOM 923 C C . GLY A 1 121 ? -15.542 -13.639 22.621 1.00 92.00 121 GLY A C 1
ATOM 924 O O . GLY A 1 121 ? -16.307 -13.050 23.381 1.00 92.00 121 GLY A O 1
ATOM 925 N N . SER A 1 122 ? -14.893 -13.015 21.639 1.00 94.06 122 SER A N 1
ATOM 926 C CA . SER A 1 122 ? -15.061 -11.599 21.318 1.00 94.06 122 SER A CA 1
ATOM 927 C C . SER A 1 122 ? -16.248 -11.340 20.388 1.00 94.06 122 SER A C 1
ATOM 929 O O . SER A 1 122 ? -16.783 -12.251 19.751 1.00 94.06 122 SER A O 1
ATOM 931 N N . ALA A 1 123 ? -16.622 -10.066 20.241 1.00 92.50 123 ALA A N 1
ATOM 932 C CA . ALA A 1 123 ? -17.607 -9.648 19.245 1.00 92.50 123 ALA A CA 1
ATOM 933 C C . ALA A 1 123 ? -17.176 -10.017 17.811 1.00 92.50 123 ALA A C 1
ATOM 935 O O . ALA A 1 123 ? -18.015 -10.403 16.998 1.00 92.50 123 ALA A O 1
ATOM 936 N N . VAL A 1 124 ? -15.870 -9.966 17.522 1.00 92.81 124 VAL A N 1
ATOM 937 C CA . VAL A 1 124 ? -15.295 -10.324 16.217 1.00 92.81 124 VAL A CA 1
ATOM 938 C C . VAL A 1 124 ? -15.409 -11.832 15.959 1.00 92.81 124 VAL A C 1
ATOM 940 O O . VAL A 1 124 ? -15.851 -12.243 14.888 1.00 92.81 124 VAL A O 1
ATOM 943 N N . ASP A 1 125 ? -15.099 -12.667 16.952 1.00 93.38 125 ASP A N 1
ATOM 944 C CA . ASP A 1 125 ? -15.297 -14.125 16.889 1.00 93.38 125 ASP A CA 1
ATOM 945 C C . ASP A 1 125 ? -16.775 -14.476 16.635 1.00 93.38 125 ASP A C 1
ATOM 947 O O . ASP A 1 125 ? -17.104 -15.234 15.718 1.00 93.38 125 ASP A O 1
ATOM 951 N N . MET A 1 126 ? -17.693 -13.8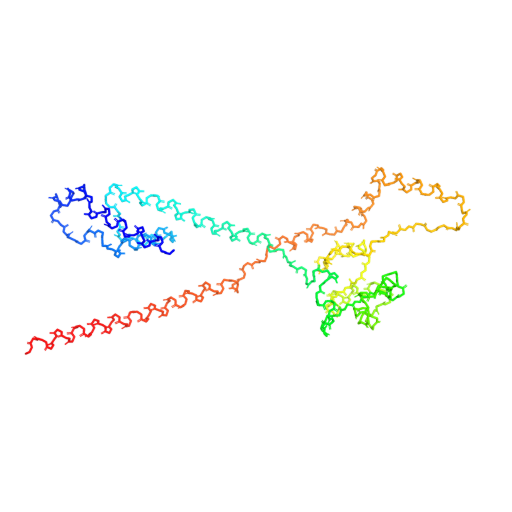29 17.362 1.00 92.31 126 MET A N 1
ATOM 952 C CA . MET A 1 126 ? -19.135 -13.986 17.143 1.00 92.31 126 MET A CA 1
ATOM 953 C C . MET A 1 126 ? -19.585 -13.528 15.748 1.00 92.31 126 MET A C 1
ATOM 955 O O . MET A 1 126 ? -20.457 -14.166 15.149 1.00 92.31 126 MET A O 1
ATOM 959 N N . TYR A 1 127 ? -19.004 -12.448 15.220 1.00 92.44 127 TYR A N 1
ATOM 960 C CA . TYR A 1 127 ? -19.290 -11.942 13.878 1.00 92.44 127 TYR A CA 1
ATOM 961 C C . TYR A 1 127 ? -18.941 -12.985 12.808 1.00 92.44 127 TYR A C 1
ATOM 963 O O . TYR A 1 127 ? -19.797 -13.344 1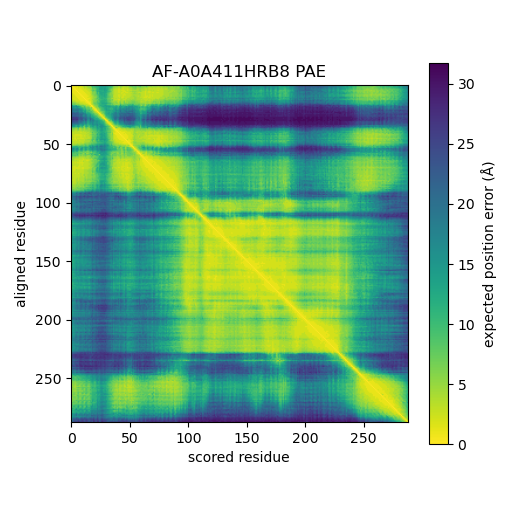1.993 1.00 92.44 127 TYR A O 1
ATOM 971 N N . PHE A 1 128 ? -17.732 -13.553 12.861 1.00 91.25 128 PHE A N 1
ATOM 972 C CA . PHE A 1 128 ? -17.308 -14.589 11.915 1.00 91.25 128 PHE A CA 1
ATOM 973 C C . PHE A 1 128 ? -18.105 -15.883 12.048 1.00 91.25 128 PHE A C 1
ATOM 975 O O . PHE A 1 128 ? -18.437 -16.504 11.040 1.00 91.25 128 PHE A O 1
ATOM 982 N N . ARG A 1 129 ? -18.482 -16.258 13.273 1.00 91.75 129 ARG A N 1
ATOM 983 C CA . ARG A 1 129 ? -19.332 -17.428 13.513 1.00 91.75 129 ARG A CA 1
ATOM 984 C C . ARG A 1 129 ? -20.729 -17.278 12.905 1.00 91.75 129 ARG A C 1
ATOM 986 O O . ARG A 1 129 ? -21.335 -18.271 12.506 1.00 91.75 129 ARG A O 1
ATOM 993 N N . ARG A 1 130 ? -21.257 -16.050 12.841 1.00 91.69 130 ARG A N 1
ATOM 994 C CA . ARG A 1 130 ? -22.585 -15.753 12.281 1.00 91.69 130 ARG A CA 1
ATOM 995 C C . ARG A 1 130 ? -22.574 -15.627 10.755 1.00 91.69 130 ARG A C 1
ATOM 997 O O . ARG A 1 130 ? -23.592 -15.908 10.123 1.00 91.69 130 ARG A O 1
ATOM 1004 N N . GLN A 1 131 ? -21.467 -15.190 10.157 1.00 89.50 131 GLN A N 1
ATOM 1005 C CA . GLN A 1 131 ? -21.399 -14.916 8.722 1.00 89.50 131 GLN A CA 1
ATOM 1006 C C . GLN A 1 131 ? -21.076 -16.178 7.906 1.00 89.50 131 GLN A C 1
ATOM 1008 O O . GLN A 1 131 ? -19.947 -16.660 7.876 1.00 89.50 131 GLN A O 1
ATOM 1013 N N . VAL A 1 132 ? -22.071 -16.683 7.169 1.00 87.31 132 VAL A N 1
ATOM 1014 C CA . VAL A 1 132 ? -21.959 -17.933 6.390 1.00 87.31 132 VAL A CA 1
ATOM 1015 C C . VAL A 1 132 ? -20.893 -17.847 5.291 1.00 87.31 132 VAL A C 1
ATOM 1017 O O . VAL A 1 132 ? -20.157 -18.808 5.070 1.00 87.31 132 VAL A O 1
ATOM 1020 N N . GLU A 1 133 ? -20.757 -16.690 4.642 1.00 86.62 133 GLU A N 1
ATOM 1021 C CA . GLU A 1 133 ? -19.784 -16.461 3.561 1.00 86.62 133 GLU A CA 1
ATOM 1022 C C . GLU A 1 133 ? -18.325 -16.595 4.019 1.00 86.62 133 GLU A C 1
ATOM 1024 O O . GLU A 1 133 ? -17.457 -16.958 3.229 1.00 86.62 133 GLU A O 1
ATOM 1029 N N . LEU A 1 134 ? -18.053 -16.326 5.300 1.00 86.62 134 LEU A N 1
ATOM 1030 C CA . LEU A 1 134 ? -16.711 -16.359 5.889 1.00 86.62 134 LEU A CA 1
ATOM 1031 C C . LEU A 1 134 ? -16.474 -17.628 6.720 1.00 86.62 134 LEU A C 1
ATOM 1033 O O . LEU A 1 134 ? -15.442 -17.756 7.373 1.00 86.62 134 LEU A O 1
ATOM 1037 N N . SER A 1 135 ? -17.393 -18.595 6.662 1.00 86.88 135 SER A N 1
ATOM 1038 C CA . SER A 1 135 ? -17.327 -19.836 7.443 1.00 86.88 135 SER A CA 1
ATOM 1039 C C . SER A 1 135 ? -16.067 -20.667 7.171 1.00 86.88 135 SER A C 1
ATOM 1041 O O . SER A 1 135 ? -15.498 -21.233 8.103 1.00 86.88 135 SER A O 1
ATOM 1043 N N . ASN A 1 136 ? -15.583 -20.713 5.925 1.00 85.12 136 ASN A N 1
ATOM 1044 C CA . ASN A 1 136 ? -14.338 -21.413 5.578 1.00 85.12 136 ASN A CA 1
ATOM 1045 C C . ASN A 1 136 ? -13.121 -20.780 6.264 1.00 85.12 136 ASN A C 1
ATOM 1047 O O . ASN A 1 136 ? -12.289 -21.484 6.840 1.00 85.12 136 ASN A O 1
ATOM 1051 N N . MET A 1 137 ? -13.059 -19.447 6.257 1.00 85.69 137 MET A N 1
ATOM 1052 C CA . MET A 1 137 ? -12.008 -18.706 6.944 1.00 85.69 137 MET A CA 1
ATOM 1053 C C . MET A 1 137 ? -12.113 -18.920 8.460 1.00 85.69 137 MET A C 1
ATOM 1055 O O . MET A 1 137 ? -11.117 -19.239 9.107 1.00 85.69 137 MET A O 1
ATOM 1059 N N . TYR A 1 138 ? -13.332 -18.860 9.007 1.00 89.25 138 TYR A N 1
ATOM 1060 C CA . TYR A 1 138 ? -13.592 -19.064 10.431 1.00 89.25 138 TYR A CA 1
ATOM 1061 C C . TYR A 1 138 ? -13.099 -20.419 10.943 1.00 89.25 138 TYR A C 1
ATOM 1063 O O . TYR A 1 138 ? -12.445 -20.464 11.977 1.00 89.25 138 TYR A O 1
ATOM 1071 N N . ARG A 1 139 ? -13.315 -21.512 10.198 1.00 87.38 139 ARG A N 1
ATOM 1072 C CA . ARG A 1 139 ? -12.826 -22.854 10.578 1.00 87.38 139 ARG A CA 1
ATOM 1073 C C . ARG A 1 139 ? -11.313 -22.907 10.787 1.00 87.38 139 ARG A C 1
ATOM 1075 O O . ARG A 1 139 ? -10.831 -23.656 11.628 1.00 87.38 139 ARG A O 1
ATOM 1082 N N . THR A 1 140 ? -10.568 -22.118 10.017 1.00 84.56 140 THR A N 1
ATOM 1083 C CA . THR A 1 140 ? -9.105 -22.039 10.140 1.00 84.56 140 THR A CA 1
ATOM 1084 C C . THR A 1 140 ? -8.699 -21.142 11.306 1.00 84.56 140 THR A C 1
ATOM 1086 O O . THR A 1 140 ? -7.751 -21.444 12.030 1.00 84.56 140 THR A O 1
ATOM 1089 N N . MET A 1 141 ? -9.429 -20.041 11.500 1.00 87.50 141 MET A N 1
ATOM 1090 C CA . MET A 1 141 ? -9.195 -19.105 12.597 1.00 87.50 141 MET A CA 1
ATOM 1091 C C . MET A 1 141 ? -9.513 -19.730 13.957 1.00 87.50 141 MET A C 1
ATOM 1093 O O . MET A 1 141 ? -8.747 -19.550 14.894 1.00 87.50 141 MET A O 1
ATOM 1097 N N . GLU A 1 142 ? -10.590 -20.511 14.069 1.00 87.88 142 GLU A N 1
ATOM 1098 C CA . GLU A 1 142 ? -11.069 -21.102 15.326 1.00 87.88 142 GLU A CA 1
ATOM 1099 C C . GLU A 1 142 ? -9.973 -21.906 16.048 1.00 87.88 142 GLU A C 1
ATOM 1101 O O . GLU A 1 142 ? -9.799 -21.773 17.263 1.00 87.88 142 GLU A O 1
ATOM 1106 N N . ALA A 1 143 ? -9.165 -22.658 15.293 1.00 85.31 143 ALA A N 1
ATOM 1107 C CA . ALA A 1 143 ? -8.030 -23.414 15.821 1.00 85.31 143 ALA A CA 1
ATOM 1108 C C . ALA A 1 143 ? -6.882 -22.520 16.333 1.00 85.31 143 ALA A C 1
ATOM 1110 O O . ALA A 1 143 ? -6.193 -22.886 17.286 1.00 85.31 143 ALA A O 1
ATOM 1111 N N . ASN A 1 144 ? -6.701 -21.343 15.731 1.00 87.81 144 ASN A N 1
ATOM 1112 C CA . ASN A 1 144 ? -5.578 -20.432 15.969 1.00 87.81 144 ASN A CA 1
ATOM 1113 C C . ASN A 1 144 ? -5.956 -19.179 16.777 1.00 87.81 144 ASN A C 1
ATOM 1115 O O . ASN A 1 144 ? -5.118 -18.300 16.962 1.00 87.81 144 ASN A O 1
ATOM 1119 N N . ASN A 1 145 ? -7.198 -19.071 17.256 1.00 92.25 145 ASN A N 1
ATOM 1120 C CA . ASN A 1 145 ? -7.653 -17.898 17.996 1.00 92.25 145 ASN A CA 1
ATOM 1121 C C . ASN A 1 145 ? -6.942 -17.764 19.357 1.00 92.25 145 ASN A C 1
ATOM 1123 O O . ASN A 1 145 ? -6.708 -18.747 20.075 1.00 92.25 145 ASN A O 1
ATOM 1127 N N . TYR A 1 146 ? -6.659 -16.519 19.729 1.00 94.81 146 TYR A N 1
ATOM 1128 C CA . TYR A 1 146 ? -5.940 -16.144 20.949 1.00 94.81 146 TYR A CA 1
ATOM 1129 C C . TYR A 1 146 ? -6.910 -15.784 22.080 1.00 94.81 146 TYR A C 1
ATOM 1131 O O . TYR A 1 146 ? -8.086 -15.532 21.841 1.00 94.81 146 TYR A O 1
ATOM 1139 N N . ASN A 1 147 ? -6.432 -15.762 23.326 1.00 93.69 147 ASN A N 1
ATOM 1140 C CA . ASN A 1 147 ? -7.249 -15.354 24.480 1.00 93.69 147 ASN A CA 1
ATOM 1141 C C . ASN A 1 147 ? -7.197 -13.842 24.738 1.00 93.69 147 ASN A C 1
ATOM 1143 O O . ASN A 1 147 ? -8.149 -13.285 25.274 1.00 93.69 147 ASN A O 1
ATOM 1147 N N . THR A 1 148 ? -6.096 -13.187 24.366 1.00 94.56 148 THR A N 1
ATOM 1148 C CA . THR A 1 148 ? -5.887 -11.744 24.526 1.00 94.56 148 THR A CA 1
ATOM 1149 C C . THR A 1 148 ? -5.443 -11.134 23.200 1.00 94.56 148 THR A C 1
ATOM 1151 O O . THR A 1 148 ? -4.876 -11.828 22.349 1.00 94.56 148 THR A O 1
ATOM 1154 N N . ALA A 1 149 ? -5.711 -9.841 23.010 1.00 94.19 149 ALA A N 1
ATOM 1155 C CA . ALA A 1 149 ? -5.268 -9.128 21.815 1.00 94.19 149 ALA A CA 1
ATOM 1156 C C . ALA A 1 149 ? -3.743 -8.931 21.831 1.00 94.19 149 ALA A C 1
ATOM 1158 O O . ALA A 1 149 ? -3.090 -9.038 20.798 1.00 94.19 149 ALA A O 1
ATOM 1159 N N . GLU A 1 150 ? -3.165 -8.720 23.013 1.00 94.19 150 GLU A N 1
ATOM 1160 C CA . GLU A 1 150 ? -1.739 -8.473 23.230 1.00 94.19 150 GLU A CA 1
ATOM 1161 C C . GLU A 1 150 ? -0.881 -9.666 22.787 1.00 94.19 150 GLU A C 1
ATOM 1163 O O . GLU A 1 150 ? 0.159 -9.487 22.149 1.00 94.19 150 GLU A O 1
ATOM 1168 N N . ASP A 1 151 ? -1.331 -10.892 23.076 1.00 94.75 151 ASP A N 1
ATOM 1169 C CA . ASP A 1 151 ? -0.644 -12.106 22.631 1.00 94.75 151 ASP A CA 1
ATOM 1170 C C . ASP A 1 151 ? -0.651 -12.242 21.106 1.00 94.75 151 ASP A C 1
ATOM 1172 O O . ASP A 1 151 ? 0.364 -12.620 20.516 1.00 94.75 151 ASP A O 1
ATOM 1176 N N . ALA A 1 152 ? -1.774 -11.904 20.468 1.00 94.50 152 ALA A N 1
ATOM 1177 C CA . ALA A 1 152 ? -1.895 -11.947 19.018 1.00 94.50 152 ALA A CA 1
ATOM 1178 C C . ALA A 1 152 ? -1.005 -10.885 18.357 1.00 94.50 152 ALA A C 1
ATOM 1180 O O . ALA A 1 152 ? -0.260 -11.207 17.435 1.00 94.50 152 ALA A O 1
ATOM 1181 N N . ILE A 1 153 ? -1.014 -9.648 18.865 1.00 94.31 153 ILE A N 1
ATOM 1182 C CA . ILE A 1 153 ? -0.171 -8.548 18.369 1.00 94.31 153 ILE A CA 1
ATOM 1183 C C . ILE A 1 153 ? 1.314 -8.920 18.467 1.00 94.31 153 ILE A C 1
ATOM 1185 O O . ILE A 1 153 ? 2.067 -8.728 17.512 1.00 94.31 153 ILE A O 1
ATOM 1189 N N . ARG A 1 154 ? 1.747 -9.515 19.586 1.00 93.69 154 ARG A N 1
ATOM 1190 C CA . ARG A 1 154 ? 3.130 -9.984 19.756 1.00 93.69 154 ARG A CA 1
ATOM 1191 C C . ARG A 1 154 ? 3.512 -11.050 18.725 1.00 93.69 154 ARG A C 1
ATOM 1193 O O . ARG A 1 154 ? 4.592 -10.975 18.142 1.00 93.69 154 ARG A O 1
ATOM 1200 N N . ASP A 1 155 ? 2.638 -12.023 18.478 1.00 93.56 155 ASP A N 1
ATOM 1201 C CA . ASP A 1 155 ? 2.893 -13.086 17.501 1.00 93.56 155 ASP A CA 1
ATOM 1202 C C . ASP A 1 155 ? 2.867 -12.566 16.046 1.00 93.56 155 ASP A C 1
ATOM 1204 O O . ASP A 1 155 ? 3.569 -13.128 15.199 1.00 93.56 155 ASP A O 1
ATOM 1208 N N . VAL A 1 156 ? 2.139 -11.475 15.756 1.00 92.25 156 VAL A N 1
ATOM 1209 C CA . VAL A 1 156 ? 2.236 -10.753 14.470 1.00 92.25 156 VAL A CA 1
ATOM 1210 C C . VAL A 1 156 ? 3.605 -10.098 14.315 1.00 92.25 156 VAL A C 1
ATOM 1212 O O . VAL A 1 156 ? 4.239 -10.278 13.276 1.00 92.25 156 VAL A O 1
ATOM 1215 N N . LYS A 1 157 ? 4.105 -9.405 15.349 1.00 90.62 157 LYS A N 1
ATOM 1216 C CA . LYS A 1 157 ? 5.432 -8.756 15.318 1.00 90.62 157 LYS A CA 1
ATOM 1217 C C . LYS A 1 157 ? 6.564 -9.757 15.070 1.00 90.62 157 LYS A C 1
ATOM 1219 O O . LYS A 1 157 ? 7.464 -9.505 14.281 1.00 90.62 157 LYS A O 1
ATOM 1224 N N . ILE A 1 158 ? 6.489 -10.937 15.688 1.00 91.50 158 ILE A N 1
ATOM 1225 C CA . ILE A 1 158 ? 7.486 -12.012 15.514 1.00 91.50 158 ILE A CA 1
ATOM 1226 C C . ILE A 1 158 ? 7.330 -12.724 14.148 1.00 91.50 158 ILE A C 1
ATOM 1228 O O . ILE A 1 158 ? 8.187 -13.510 13.746 1.00 91.50 158 ILE A O 1
ATOM 1232 N N . GLY A 1 159 ? 6.249 -12.458 13.406 1.00 88.12 159 GLY A N 1
ATOM 1233 C CA . GLY A 1 159 ? 5.966 -13.076 12.108 1.00 88.12 159 GLY A CA 1
ATOM 1234 C C . GLY A 1 159 ? 5.421 -14.505 12.195 1.00 88.12 159 GLY A C 1
ATOM 1235 O O . GLY A 1 159 ? 5.388 -15.208 11.186 1.00 88.12 159 GLY A O 1
ATOM 1236 N N . LYS A 1 160 ? 4.992 -14.944 13.385 1.00 89.88 160 LYS A N 1
ATOM 1237 C CA . LYS A 1 160 ? 4.344 -16.246 13.607 1.00 89.88 160 LYS A CA 1
ATOM 1238 C C . LYS A 1 160 ? 2.877 -16.226 13.167 1.00 89.88 160 LYS A C 1
ATOM 1240 O O . LYS A 1 160 ? 2.380 -17.222 12.639 1.00 89.88 160 LYS A O 1
ATOM 1245 N N . LEU A 1 161 ? 2.195 -15.100 13.378 1.00 89.31 161 LEU A N 1
ATOM 1246 C CA . LEU A 1 161 ? 0.844 -14.850 12.883 1.00 89.31 161 LEU A CA 1
ATOM 1247 C C . LEU A 1 161 ? 0.910 -13.905 11.681 1.00 89.31 161 LEU A C 1
ATOM 1249 O O . LEU A 1 161 ? 1.519 -12.842 11.758 1.00 89.31 161 LEU A O 1
ATOM 1253 N N . MET A 1 162 ? 0.284 -14.281 10.566 1.00 87.44 162 MET A N 1
ATOM 1254 C CA . MET A 1 162 ? 0.358 -13.474 9.346 1.00 87.44 162 MET A CA 1
ATOM 1255 C C . MET A 1 162 ? -0.614 -12.296 9.347 1.00 87.44 162 MET A C 1
ATOM 1257 O O . MET A 1 162 ? -0.288 -11.236 8.813 1.00 87.44 162 MET A O 1
ATOM 1261 N N . ALA A 1 163 ? -1.802 -12.482 9.924 1.00 90.25 163 ALA A N 1
ATOM 1262 C CA . ALA A 1 163 ? -2.790 -11.423 10.074 1.00 90.25 163 ALA A CA 1
ATOM 1263 C C . ALA A 1 163 ? -3.603 -11.590 11.358 1.00 90.25 163 ALA A C 1
ATOM 1265 O O . ALA A 1 163 ? -4.080 -12.682 11.677 1.00 90.25 163 ALA A O 1
ATOM 1266 N N . PHE A 1 164 ? -3.801 -10.480 12.059 1.00 93.56 164 PHE A N 1
ATOM 1267 C CA . PHE A 1 164 ? -4.675 -10.391 13.219 1.00 93.56 164 PHE A CA 1
ATOM 1268 C C . PHE A 1 164 ? -5.887 -9.530 12.867 1.00 93.56 164 PHE A C 1
ATOM 1270 O O . PHE A 1 164 ? -5.733 -8.415 12.372 1.00 93.56 164 PHE A O 1
ATOM 1277 N N . ILE A 1 165 ? -7.088 -10.069 13.085 1.00 93.50 165 ILE A N 1
ATOM 1278 C CA . ILE A 1 165 ? -8.345 -9.378 12.790 1.00 93.50 165 ILE A CA 1
ATOM 1279 C C . ILE A 1 165 ? -8.965 -8.903 14.099 1.00 93.50 165 ILE A C 1
ATOM 1281 O O . ILE A 1 165 ? -9.336 -9.724 14.947 1.00 93.50 165 ILE A O 1
ATOM 1285 N N . TRP A 1 166 ? -9.089 -7.584 14.240 1.00 94.69 166 TRP A N 1
ATOM 1286 C CA . TRP A 1 166 ? -9.563 -6.929 15.455 1.00 94.69 166 TRP A CA 1
ATOM 1287 C C . TRP A 1 166 ? -10.176 -5.549 15.180 1.00 94.69 166 TRP A C 1
ATOM 1289 O O . TRP A 1 166 ? -10.227 -5.111 14.031 1.00 94.69 166 TRP A O 1
ATOM 1299 N N . ASP A 1 167 ? -10.641 -4.883 16.238 1.00 93.69 167 ASP A N 1
ATOM 1300 C CA . ASP A 1 167 ? -11.238 -3.548 16.186 1.00 93.69 167 ASP A CA 1
ATOM 1301 C C . ASP A 1 167 ? -10.254 -2.498 15.651 1.00 93.69 167 ASP A C 1
ATOM 1303 O O . ASP A 1 167 ? -9.083 -2.459 16.045 1.00 93.69 167 ASP A O 1
ATOM 1307 N N . SER A 1 168 ? -10.746 -1.610 14.784 1.00 92.38 168 SER A N 1
ATOM 1308 C CA . SER A 1 168 ? -9.907 -0.643 14.071 1.00 92.38 168 SER A CA 1
ATOM 1309 C C . SER A 1 168 ? -9.212 0.346 14.995 1.00 92.38 168 SER A C 1
ATOM 1311 O O . SER A 1 168 ? -8.014 0.536 14.852 1.00 92.38 168 SER A O 1
ATOM 1313 N N . SER A 1 169 ? -9.908 0.898 15.991 1.00 90.12 169 SER A N 1
ATOM 1314 C CA . SER A 1 169 ? -9.327 1.874 16.925 1.00 90.12 169 SER A CA 1
ATOM 1315 C C . SER A 1 169 ? -8.135 1.306 17.701 1.00 90.12 169 SER A C 1
ATOM 1317 O O . SER A 1 169 ? -7.128 1.984 17.899 1.00 90.12 169 SER A O 1
ATOM 1319 N N . ARG A 1 170 ? -8.215 0.034 18.117 1.00 92.06 170 ARG A N 1
ATOM 1320 C CA . ARG A 1 170 ? -7.125 -0.650 18.822 1.00 92.06 170 ARG A CA 1
ATOM 1321 C C . ARG A 1 170 ? -5.953 -0.937 17.886 1.00 92.06 170 ARG A C 1
ATOM 1323 O O . ARG A 1 170 ? -4.812 -0.764 18.297 1.00 92.06 170 ARG A O 1
ATOM 1330 N N . LEU A 1 171 ? -6.221 -1.369 16.653 1.00 92.19 171 LEU A N 1
ATOM 1331 C CA . LEU A 1 171 ? -5.172 -1.643 15.665 1.00 92.19 171 LEU A CA 1
ATOM 1332 C C . LEU A 1 171 ? -4.484 -0.364 15.170 1.00 92.19 171 LEU A C 1
ATOM 1334 O O . LEU A 1 171 ? -3.272 -0.367 14.989 1.00 92.19 171 LEU A O 1
ATOM 1338 N N . GLU A 1 172 ? -5.234 0.721 14.983 1.00 88.69 172 GLU A N 1
ATOM 1339 C CA . GLU A 1 172 ? -4.708 2.038 14.611 1.00 88.69 172 GLU A CA 1
ATOM 1340 C C . GLU A 1 172 ? -3.801 2.600 15.703 1.00 88.69 172 GLU A C 1
ATOM 1342 O O . GLU A 1 172 ? -2.719 3.089 15.392 1.00 88.69 172 GLU A O 1
ATOM 1347 N N . PHE A 1 173 ? -4.180 2.451 16.975 1.00 90.00 173 PHE A N 1
ATOM 1348 C CA . PHE A 1 173 ? -3.317 2.811 18.099 1.00 90.00 173 PHE A CA 1
ATOM 1349 C C . PHE A 1 173 ? -1.989 2.032 18.088 1.00 90.00 173 PHE A C 1
ATOM 1351 O O . PHE A 1 173 ? -0.918 2.623 18.211 1.00 90.00 173 PHE A O 1
ATOM 1358 N N . GLU A 1 174 ? -2.037 0.709 17.904 1.00 90.19 174 GLU A N 1
ATOM 1359 C CA . GLU A 1 174 ? -0.831 -0.133 17.891 1.00 90.19 174 GLU A CA 1
ATOM 1360 C C . GLU A 1 174 ? 0.067 0.166 16.676 1.00 90.19 174 GLU A C 1
ATOM 1362 O O . GLU A 1 174 ? 1.287 0.219 16.819 1.00 90.19 174 GLU A O 1
ATOM 1367 N N . ALA A 1 175 ? -0.519 0.427 15.501 1.00 87.44 175 ALA A N 1
ATOM 1368 C CA . ALA A 1 175 ? 0.216 0.834 14.299 1.00 87.44 175 ALA A CA 1
ATOM 1369 C C . ALA A 1 175 ? 0.792 2.260 14.406 1.00 87.44 175 ALA A C 1
ATOM 1371 O O . ALA A 1 175 ? 1.861 2.540 13.869 1.00 87.44 175 ALA A O 1
ATOM 1372 N N . ALA A 1 176 ? 0.124 3.168 15.127 1.00 84.69 176 ALA A N 1
ATOM 1373 C CA . ALA A 1 176 ? 0.647 4.506 15.411 1.00 84.69 176 ALA A CA 1
ATOM 1374 C C . ALA A 1 176 ? 1.817 4.481 16.411 1.00 84.69 176 ALA A C 1
ATOM 1376 O O . ALA A 1 176 ? 2.648 5.396 16.431 1.00 84.69 176 ALA A O 1
ATOM 1377 N N . GLN A 1 177 ? 1.884 3.454 17.261 1.00 85.31 177 GLN A N 1
ATOM 1378 C CA . GLN A 1 177 ? 2.957 3.280 18.235 1.00 85.31 177 GLN A CA 1
ATOM 1379 C C . GLN A 1 177 ? 4.153 2.497 17.673 1.00 85.31 177 GLN A C 1
ATOM 1381 O O . GLN A 1 177 ? 5.293 2.805 18.027 1.00 85.31 177 GLN A O 1
ATOM 1386 N N . ASP A 1 178 ? 3.908 1.509 16.812 1.00 84.69 178 ASP A N 1
ATOM 1387 C CA . ASP A 1 178 ? 4.928 0.636 16.234 1.00 84.69 178 ASP A CA 1
ATOM 1388 C C . ASP A 1 178 ? 4.861 0.619 14.700 1.00 84.69 178 ASP A C 1
ATOM 1390 O O . ASP A 1 178 ? 3.951 0.042 14.106 1.00 84.69 178 ASP A O 1
ATOM 1394 N N . CYS A 1 179 ? 5.874 1.210 14.062 1.00 82.62 179 CYS A N 1
ATOM 1395 C CA . CYS A 1 179 ? 5.938 1.372 12.610 1.00 82.62 179 CYS A CA 1
ATOM 1396 C C . CYS A 1 179 ? 6.174 0.059 11.840 1.00 82.62 179 CYS A C 1
ATOM 1398 O O . CYS A 1 179 ? 6.095 0.055 10.612 1.00 82.62 179 CYS A O 1
ATOM 1400 N N . GLU A 1 180 ? 6.504 -1.047 12.519 1.00 83.31 180 GLU A N 1
ATOM 1401 C CA . GLU A 1 180 ? 6.592 -2.366 11.876 1.00 83.31 180 GLU A CA 1
ATOM 1402 C C . GLU A 1 180 ? 5.205 -2.964 11.598 1.00 83.31 180 GLU A C 1
ATOM 1404 O O . GLU A 1 180 ? 5.058 -3.851 10.748 1.00 83.31 180 GLU A O 1
ATOM 1409 N N . LEU A 1 181 ? 4.178 -2.479 12.302 1.00 86.38 181 LEU A N 1
ATOM 1410 C CA . LEU A 1 181 ? 2.795 -2.889 12.123 1.00 86.38 181 LEU A CA 1
ATOM 1411 C C . LEU A 1 181 ? 2.070 -1.943 11.167 1.00 86.38 181 LEU A C 1
ATOM 1413 O O . LEU A 1 181 ? 2.179 -0.725 11.248 1.00 86.38 181 LEU A O 1
ATOM 1417 N N . VAL A 1 182 ? 1.268 -2.525 10.278 1.00 86.44 182 VAL A N 1
ATOM 1418 C CA . VAL A 1 182 ? 0.414 -1.779 9.350 1.00 86.44 182 VAL A CA 1
ATOM 1419 C C . VAL A 1 182 ? -0.979 -2.387 9.333 1.00 86.44 182 VAL A C 1
ATOM 1421 O O . VAL A 1 182 ? -1.139 -3.612 9.347 1.00 86.44 182 VAL A O 1
ATOM 1424 N N . THR A 1 183 ? -2.001 -1.539 9.282 1.00 88.69 183 THR A N 1
ATOM 1425 C CA . THR A 1 183 ? -3.378 -1.973 9.040 1.00 88.69 183 THR A CA 1
ATOM 1426 C C . THR A 1 183 ? -3.569 -2.248 7.545 1.00 88.69 183 THR A C 1
ATOM 1428 O O . THR A 1 183 ? -2.964 -1.598 6.692 1.00 88.69 183 THR A O 1
ATOM 1431 N N . ALA A 1 184 ? -4.358 -3.269 7.199 1.00 86.75 184 ALA A N 1
ATOM 1432 C CA . ALA A 1 184 ? -4.514 -3.721 5.817 1.00 86.75 184 ALA A CA 1
ATOM 1433 C C . ALA A 1 184 ? -5.988 -3.889 5.429 1.00 86.75 184 ALA A C 1
ATOM 1435 O O . ALA A 1 184 ? -6.746 -4.576 6.114 1.00 86.75 184 ALA A O 1
ATOM 1436 N N . GLY A 1 185 ? -6.352 -3.341 4.268 1.00 84.31 185 GLY A N 1
ATOM 1437 C CA . GLY A 1 185 ? -7.694 -3.440 3.697 1.00 84.31 185 GLY A CA 1
ATOM 1438 C C . GLY A 1 185 ? -8.683 -2.390 4.204 1.00 84.31 185 GLY A C 1
ATOM 1439 O O . GLY A 1 185 ? -8.338 -1.486 4.957 1.00 84.31 185 GLY A O 1
ATOM 1440 N N . GLU A 1 186 ? -9.928 -2.510 3.744 1.00 87.62 186 GLU A N 1
ATOM 1441 C CA . GLU A 1 186 ? -11.030 -1.632 4.145 1.00 87.62 186 GLU A CA 1
ATOM 1442 C C . GLU A 1 186 ? -11.717 -2.120 5.427 1.00 87.62 186 GLU A C 1
ATOM 1444 O O . GLU A 1 186 ? -11.817 -3.323 5.684 1.00 87.62 186 GLU A O 1
ATOM 1449 N N . LEU A 1 187 ? -12.254 -1.171 6.198 1.00 89.31 187 LEU A N 1
ATOM 1450 C CA . LEU A 1 187 ? -13.055 -1.444 7.390 1.00 89.31 187 LEU A CA 1
ATOM 1451 C C . LEU A 1 187 ? -14.336 -2.207 7.022 1.00 89.31 187 LEU A C 1
ATOM 1453 O O . LEU A 1 187 ? -15.177 -1.715 6.266 1.00 89.31 187 LEU A O 1
ATOM 1457 N N . PHE A 1 188 ? -14.516 -3.384 7.616 1.00 89.50 188 PHE A N 1
ATOM 1458 C CA . PHE A 1 188 ? -15.705 -4.224 7.470 1.00 89.50 188 PHE A CA 1
ATOM 1459 C C . PHE A 1 188 ? -16.349 -4.489 8.836 1.00 89.50 188 PHE A C 1
ATOM 1461 O O . PHE A 1 188 ? -15.757 -4.204 9.871 1.00 89.50 188 PHE A O 1
ATOM 1468 N N . GLY A 1 189 ? -17.582 -5.006 8.851 1.00 86.00 189 GLY A N 1
ATOM 1469 C CA . GLY A 1 189 ? -18.265 -5.332 10.110 1.00 86.00 189 GLY A CA 1
ATOM 1470 C C . GLY A 1 189 ? -18.522 -4.114 11.008 1.00 86.00 189 GLY A C 1
ATOM 1471 O O . GLY A 1 189 ? -18.438 -4.233 12.228 1.00 86.00 189 GLY A O 1
ATOM 1472 N N . ARG A 1 190 ? -18.811 -2.946 10.403 1.00 87.50 190 ARG A N 1
ATOM 1473 C CA . ARG A 1 190 ? -18.954 -1.652 11.096 1.00 87.50 190 ARG A CA 1
ATOM 1474 C C . ARG A 1 190 ? -19.839 -1.778 12.334 1.00 87.50 190 ARG A C 1
ATOM 1476 O O . ARG A 1 190 ? -21.042 -2.002 12.228 1.00 87.50 190 ARG A O 1
ATOM 1483 N N . SER A 1 191 ? -19.209 -1.609 13.486 1.00 88.12 191 SER A N 1
ATOM 1484 C CA . SER A 1 191 ? -19.817 -1.643 14.810 1.00 88.12 191 SER A CA 1
ATOM 1485 C C . SER A 1 191 ? -19.243 -0.480 15.616 1.00 88.12 191 SER A C 1
ATOM 1487 O O . SER A 1 191 ? -18.119 -0.054 15.357 1.00 88.12 191 SER A O 1
ATOM 1489 N N . GLY A 1 192 ? -20.020 0.060 16.553 1.00 89.75 192 GLY A N 1
ATOM 1490 C CA . GLY A 1 192 ? -19.602 1.178 17.399 1.00 89.75 192 GLY A CA 1
ATOM 1491 C C . GLY A 1 192 ? -19.545 0.776 18.866 1.00 89.75 192 GLY A C 1
ATOM 1492 O O . GLY A 1 192 ? -20.350 -0.042 19.318 1.00 89.75 192 GLY A O 1
ATOM 1493 N N . TYR A 1 193 ? -18.616 1.372 19.614 1.00 91.94 193 TYR A N 1
ATOM 1494 C CA . TYR A 1 193 ? -18.641 1.297 21.071 1.00 91.94 193 TYR A CA 1
ATOM 1495 C C . TYR A 1 193 ? -19.779 2.153 21.624 1.00 91.94 193 TYR A C 1
ATOM 1497 O O . TYR A 1 193 ? -20.126 3.192 21.065 1.00 91.94 193 TYR A O 1
ATOM 1505 N N . GLY A 1 194 ? -20.358 1.714 22.737 1.00 92.69 194 GLY A N 1
ATOM 1506 C CA . GLY A 1 194 ? -21.449 2.419 23.393 1.00 92.69 194 GLY A CA 1
ATOM 1507 C C . GLY A 1 194 ? -21.440 2.189 24.895 1.00 92.69 194 GLY A C 1
ATOM 1508 O O . GLY A 1 194 ? -20.858 1.224 25.393 1.00 92.69 194 GLY A O 1
ATOM 1509 N N . ILE A 1 195 ? -22.100 3.088 25.619 1.00 95.12 195 ILE A N 1
ATOM 1510 C CA . ILE A 1 195 ? -22.263 2.986 27.067 1.00 95.12 195 ILE A CA 1
ATOM 1511 C C . ILE A 1 195 ? -23.508 2.146 27.360 1.00 95.12 195 ILE A C 1
ATOM 1513 O O . ILE A 1 195 ? -24.611 2.469 26.923 1.00 95.12 195 ILE A O 1
ATOM 1517 N N . GLY A 1 196 ? -23.331 1.056 28.105 1.00 94.75 196 GLY A N 1
ATOM 1518 C CA . GLY A 1 196 ? -24.430 0.198 28.539 1.00 94.75 196 GLY A CA 1
ATOM 1519 C C . GLY A 1 196 ? -25.036 0.677 29.856 1.00 94.75 196 GLY A C 1
ATOM 1520 O O . GLY A 1 196 ? -24.343 0.739 30.869 1.00 94.75 196 GLY A O 1
ATOM 1521 N N . LEU A 1 197 ? -26.339 0.961 29.861 1.00 96.06 197 LEU A N 1
ATOM 1522 C CA . LEU A 1 197 ? -27.117 1.263 31.067 1.00 96.06 197 LEU A CA 1
ATOM 1523 C C . LEU A 1 197 ? -28.188 0.191 31.293 1.00 96.06 197 LEU A C 1
ATOM 1525 O O . LEU A 1 197 ? -28.614 -0.494 30.362 1.00 96.06 197 LEU A O 1
ATOM 1529 N N . GLN A 1 198 ? -28.642 0.041 32.540 1.00 96.56 198 GLN A N 1
ATOM 1530 C CA . GLN A 1 198 ? -29.754 -0.860 32.843 1.00 96.56 198 GLN A CA 1
ATOM 1531 C C . GLN A 1 198 ? -31.027 -0.406 32.121 1.00 96.56 198 GLN A C 1
ATOM 1533 O O . GLN A 1 198 ? -31.292 0.790 31.971 1.00 96.56 198 GLN A O 1
ATOM 1538 N N . LYS A 1 199 ? -31.839 -1.374 31.686 1.00 95.19 199 LYS A N 1
ATOM 1539 C CA . LYS A 1 199 ? -33.095 -1.093 30.986 1.00 95.19 199 LYS A CA 1
ATOM 1540 C C . LYS A 1 199 ? -34.028 -0.280 31.891 1.00 95.19 199 LYS A C 1
ATOM 1542 O O . LYS A 1 199 ? -34.352 -0.723 32.987 1.00 95.19 199 LYS A O 1
ATOM 1547 N N . GLY A 1 200 ? -34.476 0.878 31.405 1.00 94.25 200 GLY A N 1
ATOM 1548 C CA . GLY A 1 200 ? -35.323 1.805 32.164 1.00 94.25 200 GLY A CA 1
ATOM 1549 C C . GLY A 1 200 ? -34.559 2.771 33.076 1.00 94.25 200 GLY A C 1
ATOM 1550 O O . GLY A 1 200 ? -35.180 3.414 33.916 1.00 94.25 200 GLY A O 1
ATOM 1551 N N . SER A 1 201 ? -33.232 2.877 32.936 1.00 96.44 201 SER A N 1
ATOM 1552 C CA . SER A 1 201 ? -32.444 3.889 33.645 1.00 96.44 201 SER A CA 1
ATOM 1553 C C . SER A 1 201 ? -32.901 5.307 33.263 1.00 96.44 201 SER A C 1
ATOM 1555 O O . SER A 1 201 ? -32.965 5.598 32.067 1.00 96.44 201 SER A O 1
ATOM 1557 N N . PRO A 1 202 ? -33.144 6.209 34.235 1.00 96.12 202 PRO A N 1
ATOM 1558 C CA . PRO A 1 202 ? -33.517 7.596 33.949 1.00 96.12 202 PRO A CA 1
ATOM 1559 C C . PRO A 1 202 ? -32.387 8.386 33.270 1.00 96.12 202 PRO A C 1
ATOM 1561 O O . PRO A 1 202 ? -32.649 9.384 32.618 1.00 96.12 202 PRO A O 1
ATOM 1564 N N . TRP A 1 203 ? -31.140 7.919 33.381 1.00 95.88 203 TRP A N 1
ATOM 1565 C CA . TRP A 1 203 ? -29.956 8.580 32.821 1.00 95.88 203 TRP A CA 1
ATOM 1566 C C . TRP A 1 203 ? -29.721 8.289 31.337 1.00 95.88 203 TRP A C 1
ATOM 1568 O O . TRP A 1 203 ? -28.781 8.822 30.758 1.00 95.88 203 TRP A O 1
ATOM 1578 N N . ALA A 1 204 ? -30.503 7.392 30.729 1.00 95.56 204 ALA A N 1
ATOM 1579 C CA . ALA A 1 204 ? -30.251 6.957 29.357 1.00 95.56 204 ALA A CA 1
ATOM 1580 C C . ALA A 1 204 ? -30.331 8.116 28.355 1.00 95.56 204 ALA A C 1
ATOM 1582 O O . ALA A 1 204 ? -29.444 8.252 27.510 1.00 95.56 204 ALA A O 1
ATOM 1583 N N . ASP A 1 205 ? -31.343 8.970 28.499 1.00 95.75 205 ASP A N 1
ATOM 1584 C CA . ASP A 1 205 ? -31.559 10.102 27.600 1.00 95.75 205 ASP A CA 1
ATOM 1585 C C . ASP A 1 205 ? -30.494 11.186 27.821 1.00 95.75 205 ASP A C 1
ATOM 1587 O O . ASP A 1 205 ? -29.858 11.625 26.863 1.00 95.75 205 ASP A O 1
ATOM 1591 N N . ASP A 1 206 ? -30.209 11.532 29.081 1.00 96.56 206 ASP A N 1
ATOM 1592 C CA . ASP A 1 206 ? -29.199 12.538 29.440 1.00 96.56 206 ASP A CA 1
ATOM 1593 C C . ASP A 1 206 ? -27.792 12.151 28.957 1.00 96.56 206 ASP A C 1
ATOM 1595 O O . ASP A 1 206 ? -27.073 12.971 28.386 1.00 96.56 206 ASP A O 1
ATOM 1599 N N . VAL A 1 207 ? -27.396 10.884 29.141 1.00 96.56 207 VAL A N 1
ATOM 1600 C CA . VAL A 1 207 ? -26.094 10.378 28.671 1.00 96.56 207 VAL A CA 1
ATOM 1601 C C . VAL A 1 207 ? -26.026 10.392 27.147 1.00 96.56 207 VAL A C 1
ATOM 1603 O O . VAL A 1 207 ? -24.993 10.753 26.586 1.00 96.56 207 VAL A O 1
ATOM 1606 N N . THR A 1 208 ? -27.116 10.036 26.466 1.00 95.50 208 THR A N 1
ATOM 1607 C CA . THR A 1 208 ? -27.159 10.053 24.998 1.00 95.50 208 THR A CA 1
ATOM 1608 C C . THR A 1 208 ? -27.006 11.476 24.461 1.00 95.50 208 THR A C 1
ATOM 1610 O O . THR A 1 208 ? -26.210 11.695 23.549 1.00 95.50 208 THR A O 1
ATOM 1613 N N . LEU A 1 209 ? -27.702 12.451 25.054 1.00 96.88 209 LEU A N 1
ATOM 1614 C CA . LEU A 1 209 ? -27.586 13.864 24.679 1.00 96.88 209 LEU A CA 1
ATOM 1615 C C . LEU A 1 209 ? -26.177 14.414 24.929 1.00 96.88 209 LEU A C 1
ATOM 1617 O O . LEU A 1 209 ? -25.642 15.110 24.071 1.00 96.88 209 LEU A O 1
ATOM 1621 N N . ALA A 1 210 ? -25.543 14.054 26.048 1.00 96.69 210 ALA A N 1
ATOM 1622 C CA . ALA A 1 210 ? -24.168 14.464 26.334 1.00 96.69 210 ALA A CA 1
ATOM 1623 C C . ALA A 1 210 ? -23.160 13.902 25.314 1.00 96.69 210 ALA A C 1
ATOM 1625 O O . ALA A 1 210 ? -22.243 14.604 24.892 1.00 96.69 210 ALA A O 1
ATOM 1626 N N . ILE A 1 211 ? -23.332 12.649 24.877 1.00 96.38 211 ILE A N 1
ATOM 1627 C CA . ILE A 1 211 ? -22.478 12.054 23.837 1.00 96.38 211 ILE A CA 1
ATOM 1628 C C . ILE A 1 211 ? -22.662 12.780 22.497 1.00 96.38 211 ILE A C 1
ATOM 1630 O O . ILE A 1 211 ? -21.676 13.014 21.797 1.00 96.38 211 ILE A O 1
ATOM 1634 N N . LEU A 1 212 ? -23.898 13.147 22.144 1.00 96.38 212 LEU A N 1
ATOM 1635 C CA . LEU A 1 212 ? -24.177 13.917 20.929 1.00 96.38 212 LEU A CA 1
ATOM 1636 C C . LEU A 1 212 ? -23.512 15.297 20.978 1.00 96.38 212 LEU A C 1
ATOM 1638 O O . LEU A 1 212 ? -22.832 15.665 20.023 1.00 96.38 212 LEU A O 1
ATOM 1642 N N . ASP A 1 213 ? -23.609 16.004 22.105 1.00 97.62 213 ASP A N 1
ATOM 1643 C CA . ASP A 1 213 ? -22.946 17.299 22.307 1.00 97.62 213 ASP A CA 1
ATOM 1644 C C . ASP A 1 213 ? -21.414 17.192 22.176 1.00 97.62 213 ASP A C 1
ATOM 1646 O O . ASP A 1 213 ? -20.768 18.015 21.525 1.00 97.62 213 ASP A O 1
ATOM 1650 N N . PHE A 1 214 ? -20.802 16.118 22.691 1.00 96.69 214 PHE A N 1
ATOM 1651 C CA . PHE A 1 214 ? -19.368 15.859 22.500 1.00 96.69 214 PHE A CA 1
ATOM 1652 C C . PHE A 1 214 ? -18.975 15.580 21.047 1.00 96.69 214 PHE A C 1
ATOM 1654 O O . PHE A 1 214 ? -17.842 15.873 20.652 1.00 96.69 214 PHE A O 1
ATOM 1661 N N . HIS A 1 215 ? -19.881 15.016 20.250 1.00 94.81 215 HIS A N 1
ATOM 1662 C CA . HIS A 1 215 ? -19.650 14.806 18.827 1.00 94.81 215 HIS A CA 1
ATOM 1663 C C . HIS A 1 215 ? -19.841 16.107 18.028 1.00 94.81 215 HIS A C 1
ATOM 1665 O O . HIS A 1 215 ? -19.050 16.388 17.131 1.00 94.81 215 HIS A O 1
ATOM 1671 N N . GLU A 1 216 ? -20.855 16.916 18.347 1.00 96.69 216 GLU A N 1
ATOM 1672 C CA . GLU A 1 216 ? -21.127 18.194 17.670 1.00 96.69 216 GLU A CA 1
ATOM 1673 C C . GLU A 1 216 ? -20.072 19.261 17.983 1.00 96.69 216 GLU A C 1
ATOM 1675 O O . GLU A 1 216 ? -19.645 19.997 17.094 1.00 96.69 216 GLU A O 1
ATOM 1680 N N . SER A 1 217 ? -19.599 19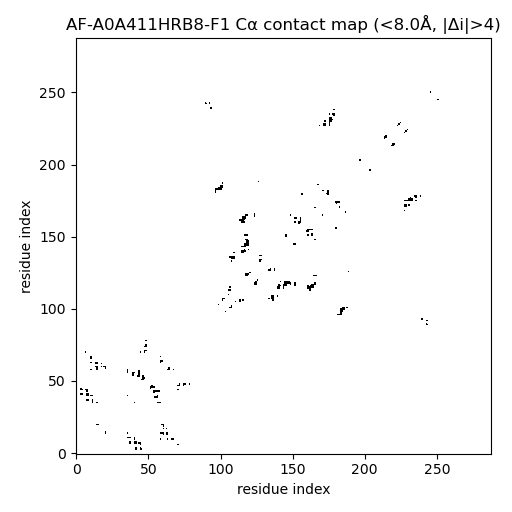.313 19.228 1.00 96.94 217 SER A N 1
ATOM 1681 C CA . SER A 1 217 ? -18.549 20.243 19.662 1.00 96.94 217 SER A CA 1
ATOM 1682 C C . SER A 1 217 ? -17.148 19.893 19.142 1.00 96.94 217 SER A C 1
ATOM 1684 O O . SER A 1 217 ? -16.217 20.678 19.326 1.00 96.94 217 SER A O 1
ATOM 1686 N N . GLY A 1 218 ? -16.966 18.718 18.526 1.00 95.06 218 GLY A N 1
ATOM 1687 C CA . GLY A 1 218 ? -15.652 18.207 18.117 1.00 95.06 218 GLY A CA 1
ATOM 1688 C C . GLY A 1 218 ? -14.780 17.736 19.288 1.00 95.06 218 GLY A C 1
ATOM 1689 O O . GLY A 1 218 ? -13.603 17.419 19.106 1.00 95.06 218 GLY A O 1
ATOM 1690 N N . PHE A 1 219 ? -15.332 17.656 20.504 1.00 96.12 219 PHE A N 1
ATOM 1691 C CA . PHE A 1 219 ? -14.592 17.182 21.671 1.00 96.12 219 PHE A CA 1
ATOM 1692 C C . PHE A 1 219 ? -14.122 15.732 21.496 1.00 96.12 219 PHE A C 1
ATOM 1694 O O . PHE A 1 219 ? -12.989 15.413 21.857 1.00 96.12 219 PHE A O 1
ATOM 1701 N N . MET A 1 220 ? -14.938 14.873 20.877 1.00 93.19 220 MET A N 1
ATOM 1702 C CA . MET A 1 220 ? -14.551 13.484 20.599 1.00 93.19 220 MET A CA 1
ATOM 1703 C C . MET A 1 220 ? -13.323 13.396 19.677 1.00 93.19 220 MET A C 1
ATOM 1705 O O . MET A 1 220 ? -12.374 12.680 19.979 1.00 93.19 220 MET A O 1
ATOM 1709 N N . GLU A 1 221 ? -13.280 14.207 18.617 1.00 91.94 221 GLU A N 1
ATOM 1710 C CA . GLU A 1 221 ? -12.131 14.276 17.703 1.00 91.94 221 GLU A CA 1
ATOM 1711 C C . GLU A 1 221 ? -10.857 14.742 18.429 1.00 91.94 221 GLU A C 1
ATOM 1713 O O . GLU A 1 221 ? -9.753 14.260 18.161 1.00 91.94 221 GLU A O 1
ATOM 1718 N N . SER A 1 222 ? -10.991 15.648 19.402 1.00 93.12 222 SER A N 1
ATOM 1719 C CA . SER A 1 222 ? -9.856 16.075 20.225 1.00 93.12 222 SER A CA 1
ATOM 1720 C C . SER A 1 222 ? -9.300 14.946 21.105 1.00 93.12 222 SER A C 1
ATOM 1722 O O . SER A 1 222 ? -8.089 14.877 21.325 1.00 93.12 222 SER A O 1
ATOM 1724 N N . LEU A 1 223 ? -10.160 14.038 21.582 1.00 92.31 223 LEU A N 1
ATOM 1725 C CA . LEU A 1 223 ? -9.749 12.868 22.356 1.00 92.31 223 LEU A CA 1
ATOM 1726 C C . LEU A 1 223 ? -9.053 11.832 21.473 1.00 92.31 223 LEU A C 1
ATOM 1728 O O . LEU A 1 223 ? -7.994 11.343 21.865 1.00 92.31 223 LEU A O 1
ATOM 1732 N N . ASP A 1 224 ? -9.584 11.550 20.285 1.00 89.06 224 ASP A N 1
ATOM 1733 C CA . ASP A 1 224 ? -8.973 10.607 19.341 1.00 89.06 224 ASP A CA 1
ATOM 1734 C C . ASP A 1 224 ? -7.573 11.072 18.925 1.00 89.06 224 ASP A C 1
ATOM 1736 O O . ASP A 1 224 ? -6.600 10.318 19.012 1.00 89.06 224 ASP A O 1
ATOM 1740 N N . ASN A 1 225 ? -7.430 12.355 18.584 1.00 86.94 225 ASN A N 1
ATOM 1741 C CA . ASN A 1 225 ? -6.131 12.935 18.248 1.00 86.94 225 ASN A CA 1
ATOM 1742 C C . ASN A 1 225 ? -5.125 12.850 19.405 1.00 86.94 225 ASN A C 1
ATOM 1744 O O . ASN A 1 225 ? -3.934 12.644 19.177 1.00 86.94 225 ASN A O 1
ATOM 1748 N N . LYS A 1 226 ? -5.597 12.997 20.646 1.00 88.50 226 LYS A N 1
ATOM 1749 C CA . LYS A 1 226 ? -4.755 13.003 21.847 1.00 88.50 226 LYS A CA 1
ATOM 1750 C C . LYS A 1 226 ? -4.364 11.606 22.332 1.00 88.50 226 LYS A C 1
ATOM 1752 O O . LYS A 1 226 ? -3.276 11.430 22.867 1.00 88.50 226 LYS A O 1
ATOM 1757 N N . TRP A 1 227 ? -5.243 10.617 22.207 1.00 87.12 227 TRP A N 1
ATOM 1758 C CA . TRP A 1 227 ? -5.023 9.296 22.808 1.00 87.12 227 TRP A CA 1
ATOM 1759 C C . TRP A 1 227 ? -4.717 8.201 21.790 1.00 87.12 227 TRP A C 1
ATOM 1761 O O . TRP A 1 227 ? -3.999 7.265 22.131 1.00 87.12 227 TRP A O 1
ATOM 1771 N N . ILE A 1 228 ? -5.228 8.314 20.561 1.00 85.50 228 ILE A N 1
ATOM 1772 C CA . ILE A 1 228 ? -5.046 7.305 19.508 1.00 85.50 228 ILE A CA 1
ATOM 1773 C C . ILE A 1 228 ? -3.913 7.723 18.571 1.00 85.50 228 ILE A C 1
ATOM 1775 O O . ILE A 1 228 ? -2.970 6.965 18.360 1.00 85.50 228 ILE A O 1
ATOM 1779 N N . LEU A 1 229 ? -3.976 8.951 18.049 1.00 74.56 229 LEU A N 1
ATOM 1780 C CA . LEU A 1 229 ? -3.044 9.434 17.022 1.00 74.56 229 LEU A CA 1
ATOM 1781 C C . LEU A 1 229 ? -1.786 10.106 17.592 1.00 74.56 229 LEU A C 1
ATOM 1783 O O . LEU A 1 229 ? -0.835 10.350 16.854 1.00 74.56 229 LEU A O 1
ATOM 1787 N N . GLN A 1 230 ? -1.713 10.353 18.903 1.00 70.56 230 GLN A N 1
ATOM 1788 C CA . GLN A 1 230 ? -0.529 10.916 19.570 1.00 70.56 230 GLN A CA 1
ATOM 1789 C C . GLN A 1 230 ? 0.586 9.866 19.794 1.00 70.56 230 GLN A C 1
ATOM 1791 O O . GLN A 1 230 ? 1.307 9.898 20.792 1.00 70.56 230 GLN A O 1
ATOM 1796 N N . GLY A 1 231 ? 0.708 8.906 18.874 1.00 62.91 231 GLY A N 1
ATOM 1797 C CA . GLY A 1 231 ? 1.826 7.973 18.781 1.00 62.91 231 GLY A CA 1
ATOM 1798 C C . GLY A 1 231 ? 3.060 8.630 18.160 1.00 62.91 231 GLY A C 1
ATOM 1799 O O . GLY A 1 231 ? 3.080 9.827 17.870 1.00 62.91 231 GLY A O 1
ATOM 1800 N N . ASN A 1 232 ? 4.112 7.847 17.932 1.00 62.00 232 ASN A N 1
ATOM 1801 C CA . ASN A 1 232 ? 5.399 8.301 17.398 1.00 62.00 232 ASN A CA 1
ATOM 1802 C C . ASN A 1 232 ? 5.316 8.586 15.876 1.00 62.00 232 ASN A C 1
ATOM 1804 O O . ASN A 1 232 ? 6.145 8.129 15.090 1.00 62.00 232 ASN A O 1
ATOM 1808 N N . LEU A 1 233 ? 4.283 9.327 15.452 1.00 58.56 233 LEU A N 1
ATOM 1809 C CA . LEU A 1 233 ? 3.870 9.536 14.061 1.00 58.56 233 LEU A CA 1
ATOM 1810 C C . LEU A 1 233 ? 5.006 10.107 13.201 1.00 58.56 233 LEU A C 1
ATOM 1812 O O . LEU A 1 233 ? 5.185 9.709 12.052 1.00 58.56 233 LEU A O 1
ATOM 1816 N N . GLN A 1 234 ? 5.828 10.987 13.787 1.00 57.28 234 GLN A N 1
ATOM 1817 C CA . GLN A 1 234 ? 7.000 11.566 13.121 1.00 57.28 234 GLN A CA 1
ATOM 1818 C C . GLN A 1 234 ? 8.024 10.503 12.698 1.00 57.28 234 GLN A C 1
ATOM 1820 O O . GLN A 1 234 ? 8.683 10.665 11.673 1.00 57.28 234 GLN A O 1
ATOM 1825 N N . GLN A 1 235 ? 8.141 9.409 13.452 1.00 60.81 235 GLN A N 1
ATOM 1826 C CA . GLN A 1 235 ? 9.095 8.340 13.180 1.00 60.81 235 GLN A CA 1
ATOM 1827 C C . GLN A 1 235 ? 8.556 7.336 12.148 1.00 60.81 235 GLN A C 1
ATOM 1829 O O . GLN A 1 235 ? 9.327 6.855 11.316 1.00 60.81 235 GLN A O 1
ATOM 1834 N N . CYS A 1 236 ? 7.243 7.080 12.127 1.00 64.69 236 CYS A N 1
ATOM 1835 C CA . CYS A 1 236 ? 6.628 6.192 11.133 1.00 64.69 236 CYS A CA 1
ATOM 1836 C C . CYS A 1 236 ? 6.501 6.843 9.749 1.00 64.69 236 CYS A C 1
ATOM 1838 O O . CYS A 1 236 ? 6.784 6.191 8.744 1.00 64.69 236 CYS A O 1
ATOM 1840 N N . GLU A 1 237 ? 6.207 8.147 9.672 1.00 58.22 237 GLU A N 1
ATOM 1841 C CA . GLU A 1 237 ? 6.266 8.876 8.396 1.00 58.22 237 GLU A CA 1
ATOM 1842 C C . GLU A 1 237 ? 7.661 8.822 7.760 1.00 58.22 237 GLU A C 1
ATOM 1844 O O . GLU A 1 237 ? 7.798 8.892 6.539 1.00 58.22 237 GLU A O 1
ATOM 1849 N N . GLN A 1 238 ? 8.714 8.703 8.570 1.00 54.09 238 GLN A N 1
ATOM 1850 C CA . GLN A 1 238 ? 10.085 8.618 8.081 1.00 54.09 238 GLN A CA 1
ATOM 1851 C C . GLN A 1 238 ? 10.393 7.243 7.463 1.00 54.09 238 GLN A C 1
ATOM 1853 O O . GLN A 1 238 ? 11.161 7.186 6.505 1.00 54.09 238 GLN A O 1
ATOM 1858 N N . PHE A 1 239 ? 9.744 6.169 7.935 1.00 52.81 239 PHE A N 1
ATOM 1859 C CA . PHE A 1 239 ? 9.795 4.827 7.334 1.00 52.81 239 PHE A CA 1
ATOM 1860 C C . PHE A 1 239 ? 9.014 4.739 6.015 1.00 52.81 239 PHE A C 1
ATOM 1862 O O . PHE A 1 239 ? 9.494 4.122 5.066 1.00 52.81 239 PHE A O 1
ATOM 1869 N N . GLU A 1 240 ? 7.855 5.395 5.900 1.00 51.31 240 GLU A N 1
ATOM 1870 C CA . GLU A 1 240 ? 7.149 5.492 4.609 1.00 51.31 240 GLU A CA 1
ATOM 1871 C C . GLU A 1 240 ? 7.901 6.371 3.597 1.00 51.31 240 GLU A C 1
ATOM 1873 O O . GLU A 1 240 ? 7.872 6.110 2.393 1.00 51.31 240 GLU A O 1
ATOM 1878 N N . LYS A 1 241 ? 8.603 7.406 4.077 1.00 48.03 241 LYS A N 1
ATOM 1879 C CA . LYS A 1 241 ? 9.390 8.336 3.250 1.00 48.03 241 LYS A CA 1
ATOM 1880 C C . LYS A 1 241 ? 10.790 7.842 2.909 1.00 48.03 241 LYS A C 1
ATOM 1882 O O . LYS A 1 241 ? 11.484 8.561 2.193 1.00 48.03 241 LYS A O 1
ATOM 1887 N N . THR A 1 242 ? 11.237 6.669 3.366 1.00 49.81 242 THR A N 1
ATOM 1888 C CA . THR A 1 242 ? 12.399 6.034 2.734 1.00 49.81 242 THR A CA 1
ATOM 1889 C C . THR A 1 242 ? 11.914 5.394 1.438 1.00 49.81 242 THR A C 1
ATOM 1891 O O . THR A 1 242 ? 11.338 4.307 1.502 1.00 49.81 242 THR A O 1
ATOM 1894 N N . PRO A 1 243 ? 12.094 6.034 0.260 1.00 52.06 243 PRO A N 1
ATOM 1895 C CA . PRO A 1 243 ? 11.773 5.365 -0.990 1.00 52.06 243 PRO A CA 1
ATOM 1896 C C . PRO A 1 243 ? 12.541 4.050 -1.016 1.00 52.06 243 PRO A C 1
ATOM 1898 O O . PRO A 1 243 ? 13.690 4.008 -0.560 1.00 52.06 243 PRO A O 1
ATOM 1901 N N . ASN A 1 244 ? 11.928 2.992 -1.553 1.00 54.12 244 ASN A N 1
ATOM 1902 C CA . ASN A 1 244 ? 12.654 1.782 -1.916 1.00 54.12 244 ASN A CA 1
ATOM 1903 C C . ASN A 1 244 ? 13.907 2.221 -2.673 1.00 54.12 244 ASN A C 1
ATOM 1905 O O . ASN A 1 244 ? 13.830 2.688 -3.812 1.00 54.12 244 ASN A O 1
ATOM 1909 N N . THR A 1 245 ? 15.061 2.165 -2.009 1.00 56.97 245 THR A N 1
ATOM 1910 C CA . THR A 1 245 ? 16.302 2.597 -2.641 1.00 56.97 245 THR A CA 1
ATOM 1911 C C . THR A 1 245 ? 16.469 1.726 -3.877 1.00 56.97 245 THR A C 1
ATOM 1913 O O . THR A 1 245 ? 16.288 0.506 -3.801 1.00 56.97 245 THR A O 1
ATOM 1916 N N . LEU A 1 246 ? 16.729 2.331 -5.042 1.00 63.91 246 LEU A N 1
ATOM 1917 C CA . LEU A 1 246 ? 17.037 1.553 -6.238 1.00 63.91 246 LEU A CA 1
ATOM 1918 C C . LEU A 1 246 ? 18.346 0.810 -5.974 1.00 63.91 246 LEU A C 1
ATOM 1920 O O . LEU A 1 246 ? 19.436 1.313 -6.233 1.00 63.91 246 LEU A O 1
ATOM 1924 N N . GLY A 1 247 ? 18.233 -0.389 -5.413 1.00 66.31 247 GLY A N 1
ATOM 1925 C CA . GLY A 1 247 ? 19.366 -1.256 -5.183 1.00 66.31 247 GLY A CA 1
ATOM 1926 C C . GLY A 1 247 ? 19.937 -1.728 -6.514 1.00 66.31 247 GLY A C 1
ATOM 1927 O O . GLY A 1 247 ? 19.240 -1.794 -7.531 1.00 66.31 247 GLY A O 1
ATOM 1928 N N . LEU A 1 248 ? 21.199 -2.154 -6.494 1.00 70.44 248 LEU A N 1
ATOM 1929 C CA . LEU A 1 248 ? 21.893 -2.733 -7.653 1.00 70.44 248 LEU A CA 1
ATOM 1930 C C . LEU A 1 248 ? 21.095 -3.864 -8.327 1.00 70.44 248 LEU A C 1
ATOM 1932 O O . LEU A 1 248 ? 21.181 -4.054 -9.538 1.00 70.44 248 LEU A O 1
ATOM 1936 N N . LYS A 1 249 ? 20.264 -4.576 -7.557 1.00 74.44 249 LYS A N 1
ATOM 1937 C CA . LYS A 1 249 ? 19.377 -5.633 -8.051 1.00 74.44 249 LYS A CA 1
ATOM 1938 C C . LYS A 1 249 ? 18.307 -5.115 -9.022 1.00 74.44 249 LYS A C 1
ATOM 1940 O O . LYS A 1 249 ? 18.034 -5.780 -10.015 1.00 74.44 249 LYS A O 1
ATOM 1945 N N . ASN A 1 250 ? 17.754 -3.925 -8.785 1.00 76.69 250 ASN A N 1
ATOM 1946 C CA . ASN A 1 250 ? 16.712 -3.333 -9.633 1.00 76.69 250 ASN A CA 1
ATOM 1947 C C . ASN A 1 250 ? 17.291 -2.810 -10.959 1.00 76.69 250 ASN A C 1
ATOM 1949 O O . ASN A 1 250 ? 16.599 -2.783 -11.972 1.00 76.69 250 ASN A O 1
ATOM 1953 N N . MET A 1 251 ? 18.582 -2.458 -10.976 1.00 82.94 251 MET A N 1
ATOM 1954 C CA . MET A 1 251 ? 19.315 -2.037 -12.178 1.00 82.94 251 MET A CA 1
ATOM 1955 C C . MET A 1 251 ? 20.097 -3.173 -12.856 1.00 82.94 251 MET A C 1
ATOM 1957 O O . MET A 1 251 ? 20.783 -2.937 -13.851 1.00 82.94 251 MET A O 1
ATOM 1961 N N . ALA A 1 252 ? 19.987 -4.415 -12.371 1.00 86.06 252 ALA A N 1
ATOM 1962 C CA . ALA A 1 252 ? 20.742 -5.554 -12.897 1.00 86.06 252 ALA A CA 1
ATOM 1963 C C . ALA A 1 252 ? 20.535 -5.758 -14.409 1.00 86.06 252 ALA A C 1
ATOM 1965 O O . ALA A 1 252 ? 21.485 -6.067 -15.125 1.00 86.06 252 ALA A O 1
ATOM 1966 N N . GLY A 1 253 ? 19.322 -5.509 -14.916 1.00 87.75 253 GLY A N 1
ATOM 1967 C CA . GLY A 1 253 ? 19.022 -5.595 -16.348 1.00 87.75 253 GLY A CA 1
ATOM 1968 C C . GLY A 1 253 ? 19.862 -4.645 -17.211 1.00 87.75 253 GLY A C 1
ATOM 1969 O O . GLY A 1 253 ? 20.302 -5.035 -18.290 1.00 87.75 253 GLY A O 1
ATOM 1970 N N . VAL A 1 254 ? 20.154 -3.433 -16.719 1.00 89.38 254 VAL A N 1
ATOM 1971 C CA . VAL A 1 254 ? 20.994 -2.455 -17.434 1.00 89.38 254 VAL A CA 1
ATOM 1972 C C . VAL A 1 254 ? 22.436 -2.958 -17.520 1.00 89.38 254 VAL A C 1
ATOM 1974 O O . VAL A 1 254 ? 23.037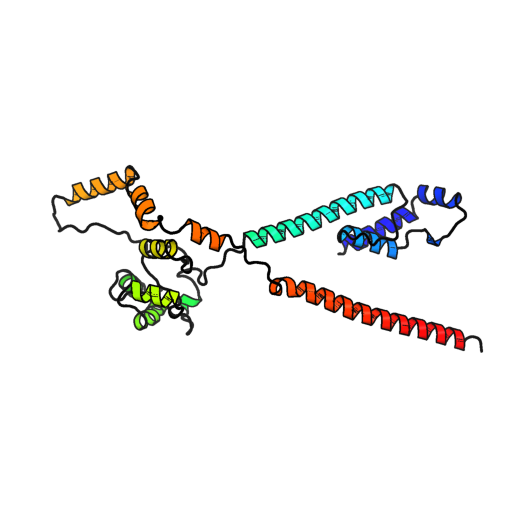 -2.924 -18.591 1.00 89.38 254 VAL A O 1
ATOM 1977 N N . PHE A 1 255 ? 22.975 -3.505 -16.426 1.00 90.38 255 PHE A N 1
ATOM 1978 C CA . PHE A 1 255 ? 24.324 -4.079 -16.412 1.00 90.38 255 PHE A CA 1
ATOM 1979 C C . PHE A 1 255 ? 24.451 -5.309 -17.319 1.00 90.38 255 PHE A C 1
ATOM 1981 O O . PHE A 1 255 ? 25.440 -5.438 -18.041 1.00 90.38 255 PHE A O 1
ATOM 1988 N N . ILE A 1 256 ? 23.439 -6.183 -17.335 1.00 93.31 256 ILE A N 1
ATOM 1989 C CA . ILE A 1 256 ? 23.400 -7.349 -18.230 1.00 93.31 256 ILE A CA 1
ATOM 1990 C C . ILE A 1 256 ? 23.392 -6.902 -19.697 1.00 93.31 256 ILE A C 1
ATOM 1992 O O . ILE A 1 256 ? 24.105 -7.481 -20.515 1.00 93.31 256 ILE A O 1
ATOM 1996 N N . LEU A 1 257 ? 22.639 -5.852 -20.033 1.00 93.31 257 LEU A N 1
ATOM 1997 C CA . LEU A 1 257 ? 22.588 -5.310 -21.390 1.00 93.31 257 LEU A CA 1
ATOM 1998 C C . LEU A 1 257 ? 23.948 -4.754 -21.841 1.00 93.31 257 LEU A C 1
ATOM 2000 O O . LEU A 1 257 ? 24.371 -5.019 -22.965 1.00 93.31 257 LEU A O 1
ATOM 2004 N N . VAL A 1 258 ? 24.667 -4.049 -20.962 1.00 93.88 258 VAL A N 1
ATOM 2005 C CA . VAL A 1 258 ? 26.032 -3.573 -21.250 1.00 93.88 258 VAL A CA 1
ATOM 2006 C C . VAL A 1 258 ? 26.993 -4.747 -21.449 1.00 93.88 258 VAL A C 1
ATOM 2008 O O . VAL A 1 258 ? 27.746 -4.758 -22.421 1.00 93.88 258 VAL A O 1
ATOM 2011 N N . ALA A 1 259 ? 26.940 -5.764 -20.584 1.00 94.31 259 ALA A N 1
ATOM 2012 C CA . ALA A 1 259 ? 27.778 -6.956 -20.713 1.00 94.31 259 ALA A CA 1
ATOM 2013 C C . ALA A 1 259 ? 27.520 -7.699 -22.036 1.00 94.31 259 ALA A C 1
ATOM 2015 O O . ALA A 1 259 ? 28.464 -8.046 -22.747 1.00 94.31 259 ALA A O 1
ATOM 2016 N N . ALA A 1 260 ? 26.250 -7.875 -22.411 1.00 95.94 260 ALA A N 1
ATOM 2017 C CA . ALA A 1 260 ? 25.869 -8.445 -23.699 1.00 95.94 260 ALA A CA 1
ATOM 2018 C C . ALA A 1 260 ? 26.381 -7.597 -24.878 1.00 95.94 260 ALA A C 1
ATOM 2020 O O . ALA A 1 260 ? 26.864 -8.152 -25.865 1.00 95.94 260 ALA A O 1
ATOM 2021 N N . GLY A 1 261 ? 26.346 -6.264 -24.760 1.00 94.38 261 GLY A N 1
ATOM 2022 C CA . GLY A 1 261 ? 26.911 -5.341 -25.746 1.00 94.38 261 GLY A CA 1
ATOM 2023 C C . GLY A 1 261 ? 28.424 -5.498 -25.926 1.00 94.38 261 GLY A C 1
ATOM 2024 O O . GLY A 1 261 ? 28.900 -5.541 -27.059 1.00 94.38 261 GLY A O 1
ATOM 2025 N N . ILE A 1 262 ? 29.177 -5.661 -24.833 1.00 96.00 262 ILE A N 1
ATOM 2026 C CA . ILE A 1 262 ? 30.630 -5.905 -24.877 1.00 96.00 262 ILE A CA 1
ATOM 2027 C C . ILE A 1 262 ? 30.929 -7.236 -25.576 1.00 96.00 262 ILE A C 1
ATOM 2029 O O . ILE A 1 262 ? 31.767 -7.282 -26.476 1.00 96.00 262 ILE A O 1
ATOM 2033 N N . VAL A 1 263 ? 30.220 -8.310 -25.214 1.00 95.81 263 VAL A N 1
ATOM 2034 C CA . VAL A 1 263 ? 30.392 -9.632 -25.843 1.00 95.81 263 VAL A CA 1
ATOM 2035 C C . VAL A 1 263 ? 30.044 -9.582 -27.333 1.00 95.81 263 VAL A C 1
ATOM 2037 O O . VAL A 1 263 ? 30.796 -10.102 -28.157 1.00 95.81 263 VAL A O 1
ATOM 2040 N N . GLY A 1 264 ? 28.947 -8.912 -27.697 1.00 95.38 264 GLY A N 1
ATOM 2041 C CA . GLY A 1 264 ? 28.568 -8.690 -29.092 1.00 95.38 264 GLY A CA 1
ATOM 2042 C C . GLY A 1 264 ? 29.623 -7.900 -29.871 1.00 95.38 264 GLY A C 1
ATOM 2043 O O . GLY A 1 264 ? 29.965 -8.282 -30.988 1.00 95.38 264 GLY A O 1
ATOM 2044 N N . GLY A 1 265 ? 30.200 -6.856 -29.266 1.00 94.56 265 GLY A N 1
ATOM 2045 C CA . GLY A 1 265 ? 31.291 -6.072 -29.852 1.00 94.56 265 GLY A CA 1
ATOM 2046 C C . GLY A 1 265 ? 32.558 -6.897 -30.097 1.00 94.56 265 GLY A C 1
ATOM 2047 O O . GLY A 1 265 ? 33.142 -6.820 -31.177 1.00 94.56 265 GLY A O 1
ATOM 2048 N N . ILE A 1 266 ? 32.938 -7.756 -29.143 1.00 95.06 266 ILE A N 1
ATOM 2049 C CA . ILE A 1 266 ? 34.049 -8.709 -29.311 1.00 95.06 266 ILE A CA 1
ATOM 2050 C C . ILE A 1 266 ? 33.745 -9.704 -30.447 1.00 95.06 266 ILE A C 1
ATOM 2052 O O . ILE A 1 266 ? 34.624 -10.039 -31.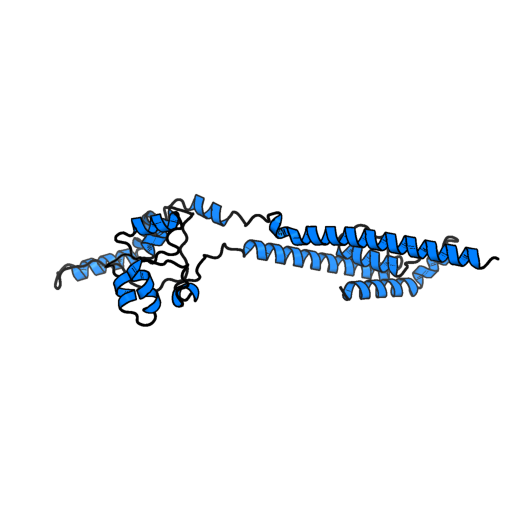239 1.00 95.06 266 ILE A O 1
ATOM 2056 N N . GLY A 1 267 ? 32.497 -10.156 -30.579 1.00 94.06 267 GLY A N 1
ATOM 2057 C CA . GLY A 1 267 ? 32.081 -10.998 -31.702 1.00 94.06 267 GLY A CA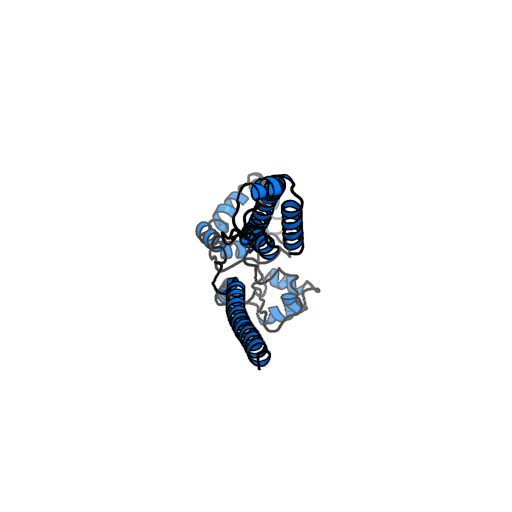 1
ATOM 2058 C C . GLY A 1 267 ? 32.211 -10.289 -33.053 1.00 94.06 267 GLY A C 1
ATOM 2059 O O . GLY A 1 267 ? 32.776 -10.848 -33.994 1.00 94.06 267 GLY A O 1
ATOM 2060 N N . LEU A 1 268 ? 31.738 -9.043 -33.145 1.00 94.12 268 LEU A N 1
ATOM 2061 C CA . LEU A 1 268 ? 31.797 -8.246 -34.372 1.00 94.12 268 LEU A CA 1
ATOM 2062 C C . LEU A 1 268 ? 33.236 -7.983 -34.825 1.00 94.12 268 LEU A C 1
ATOM 2064 O O . LEU A 1 268 ? 33.534 -8.193 -35.999 1.00 94.12 268 LEU A O 1
ATOM 2068 N N . ILE A 1 269 ? 34.150 -7.628 -33.915 1.00 95.00 269 ILE A N 1
ATOM 2069 C CA . ILE A 1 269 ? 35.550 -7.387 -34.296 1.00 95.00 269 ILE A CA 1
ATOM 2070 C C . ILE A 1 269 ? 36.236 -8.663 -34.809 1.00 95.00 269 ILE A C 1
ATOM 2072 O O . ILE A 1 269 ? 37.005 -8.613 -35.768 1.00 95.00 269 ILE A O 1
ATOM 2076 N N . VAL A 1 270 ? 35.912 -9.834 -34.247 1.00 93.75 270 VAL A N 1
ATOM 2077 C CA . VAL A 1 270 ? 36.420 -11.124 -34.747 1.00 93.75 270 VAL A CA 1
ATOM 2078 C C . VAL A 1 270 ? 35.898 -11.410 -36.159 1.00 93.75 270 VAL A C 1
ATOM 2080 O O . VAL A 1 270 ? 36.662 -11.858 -37.019 1.00 93.75 270 VAL A O 1
ATOM 2083 N N . ILE A 1 271 ? 34.621 -11.118 -36.425 1.00 93.75 271 ILE A N 1
ATOM 2084 C CA . ILE A 1 271 ? 34.018 -11.265 -37.757 1.00 93.75 271 ILE A CA 1
ATOM 2085 C C . ILE A 1 271 ? 34.683 -10.315 -38.760 1.00 93.75 271 ILE A C 1
ATOM 2087 O O . ILE A 1 271 ? 35.050 -10.750 -39.852 1.00 93.75 271 ILE A O 1
ATOM 2091 N N . GLU A 1 272 ? 34.900 -9.050 -38.399 1.00 93.19 272 GLU A N 1
ATOM 2092 C CA . GLU A 1 272 ? 35.581 -8.071 -39.255 1.00 93.19 272 GLU A CA 1
ATOM 2093 C C . GLU A 1 272 ? 37.015 -8.498 -39.579 1.00 93.19 272 GLU A C 1
ATOM 2095 O O . GLU A 1 272 ? 37.435 -8.455 -40.739 1.00 93.19 272 GLU A O 1
ATOM 2100 N N . MET A 1 273 ? 37.756 -8.985 -38.579 1.00 91.38 273 MET A N 1
ATOM 2101 C CA . MET A 1 273 ? 39.101 -9.525 -38.778 1.00 91.38 273 MET A CA 1
ATOM 2102 C C . MET A 1 273 ? 39.094 -10.731 -39.724 1.00 91.38 273 MET A C 1
ATOM 2104 O O . MET A 1 273 ? 39.943 -10.818 -40.617 1.00 91.38 273 MET A O 1
ATOM 2108 N N . ALA A 1 274 ? 38.137 -11.649 -39.571 1.00 90.56 274 ALA A N 1
ATOM 2109 C CA . ALA A 1 274 ? 37.993 -12.807 -40.448 1.00 90.56 274 ALA A CA 1
ATOM 2110 C C . ALA A 1 274 ? 37.633 -12.396 -41.885 1.00 90.56 274 ALA A C 1
ATOM 2112 O O . ALA A 1 274 ? 38.239 -12.894 -42.838 1.00 90.56 274 ALA A O 1
ATOM 2113 N N . TYR A 1 275 ? 36.705 -11.450 -42.045 1.00 91.81 275 TYR A N 1
ATOM 2114 C CA . TYR A 1 275 ? 36.277 -10.932 -43.342 1.00 91.81 275 TYR A CA 1
ATOM 2115 C C . TYR A 1 275 ? 37.418 -10.212 -44.069 1.00 91.81 275 TYR A C 1
ATOM 2117 O O . TYR A 1 275 ? 37.710 -10.518 -45.229 1.00 91.81 275 TYR A O 1
ATOM 2125 N N . LYS A 1 276 ? 38.141 -9.326 -43.372 1.00 90.25 276 LYS A N 1
ATOM 2126 C CA . LYS A 1 276 ? 39.296 -8.607 -43.926 1.00 90.25 276 LYS A CA 1
ATOM 2127 C C . LYS A 1 276 ? 40.418 -9.569 -44.319 1.00 90.25 276 LYS A C 1
ATOM 2129 O O . LYS A 1 276 ? 40.968 -9.460 -45.412 1.00 90.25 276 LYS A O 1
ATOM 2134 N N . LYS A 1 277 ? 40.710 -10.574 -43.485 1.00 87.25 277 LYS A N 1
ATOM 2135 C CA . LYS A 1 277 ? 41.687 -11.630 -43.804 1.00 87.25 277 LYS A CA 1
ATOM 2136 C C . LYS A 1 277 ? 41.276 -12.444 -45.037 1.00 87.25 277 LYS A C 1
ATOM 2138 O O . LYS A 1 277 ? 42.135 -12.791 -45.848 1.00 87.25 277 LYS A O 1
ATOM 2143 N N . HIS A 1 278 ? 39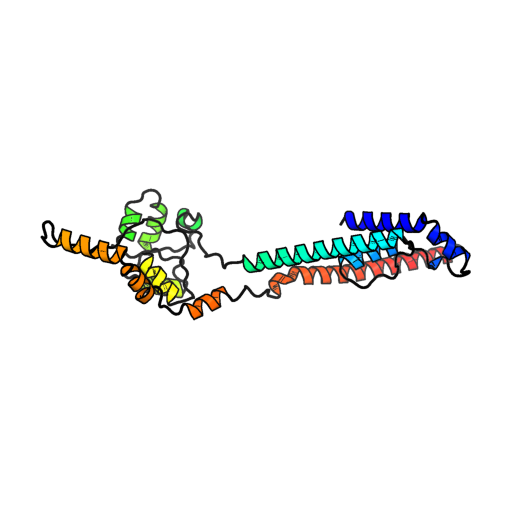.984 -12.731 -45.205 1.00 83.25 278 HIS A N 1
ATOM 2144 C CA . HIS A 1 278 ? 39.470 -13.448 -46.374 1.00 83.25 278 HIS A CA 1
ATOM 2145 C C . HIS A 1 278 ? 39.562 -12.607 -47.658 1.00 83.25 278 HIS A C 1
ATOM 2147 O O . HIS A 1 278 ? 39.959 -13.131 -48.699 1.00 83.25 278 HIS A O 1
ATOM 2153 N N . GLN A 1 279 ? 39.278 -11.301 -47.585 1.00 83.81 279 GLN A N 1
ATOM 2154 C CA . GLN A 1 279 ? 39.468 -10.388 -48.717 1.00 83.81 279 GLN A CA 1
ATOM 2155 C C . GLN A 1 279 ? 40.939 -10.268 -49.134 1.00 83.81 279 GLN A C 1
ATOM 2157 O O . GLN A 1 279 ? 41.233 -10.369 -50.324 1.00 83.81 279 GLN A O 1
ATOM 2162 N N . ILE A 1 280 ? 41.864 -10.139 -48.175 1.00 80.19 280 ILE A N 1
ATOM 2163 C CA . ILE A 1 280 ? 43.307 -10.072 -48.461 1.00 80.19 280 ILE A CA 1
ATOM 2164 C C . ILE A 1 280 ? 43.774 -11.364 -49.144 1.00 80.19 280 ILE A C 1
ATOM 2166 O O . ILE A 1 280 ? 44.424 -11.312 -50.184 1.00 80.19 280 ILE A O 1
ATOM 2170 N N . LYS A 1 281 ? 43.364 -12.536 -48.638 1.00 75.31 281 LYS A N 1
ATOM 2171 C CA . LYS A 1 281 ? 43.701 -13.832 -49.252 1.00 75.31 281 LYS A CA 1
ATOM 2172 C C . LYS A 1 281 ? 43.158 -13.967 -50.683 1.00 75.31 281 LYS A C 1
ATOM 2174 O O . LYS A 1 281 ? 43.811 -14.569 -51.532 1.00 75.31 281 LYS A O 1
ATOM 2179 N N . LYS A 1 282 ? 41.982 -13.397 -50.965 1.00 73.50 282 LYS A N 1
ATOM 2180 C CA . LYS A 1 282 ? 41.379 -13.389 -52.306 1.00 73.50 282 LYS A CA 1
ATOM 2181 C C . LYS A 1 282 ? 42.122 -12.459 -53.276 1.00 73.50 282 LYS A C 1
ATOM 2183 O O . LYS A 1 282 ? 42.232 -12.803 -54.446 1.00 73.50 282 LYS A O 1
ATOM 2188 N N . GLN A 1 283 ? 42.667 -11.335 -52.801 1.00 68.00 283 GLN A N 1
ATOM 2189 C CA . GLN A 1 283 ? 43.510 -10.442 -53.609 1.00 68.00 283 GLN A CA 1
ATOM 2190 C C . GLN A 1 283 ? 44.888 -11.053 -53.911 1.00 68.00 283 GLN A C 1
ATOM 2192 O O . GLN A 1 283 ? 45.358 -10.946 -55.038 1.00 68.00 283 GLN A O 1
ATOM 2197 N N . THR A 1 284 ? 45.508 -11.757 -52.958 1.00 63.06 284 THR A N 1
ATOM 2198 C CA . THR A 1 284 ? 46.814 -12.414 -53.171 1.00 63.06 284 THR A CA 1
ATOM 2199 C C . THR A 1 284 ? 46.743 -13.582 -54.167 1.00 63.06 284 THR A C 1
ATOM 2201 O O . THR A 1 284 ? 47.690 -13.799 -54.912 1.00 63.06 284 THR A O 1
ATOM 2204 N N . ASN A 1 285 ? 45.616 -14.299 -54.240 1.00 59.25 285 ASN A N 1
ATOM 2205 C CA . ASN A 1 285 ? 45.428 -15.422 -55.172 1.00 59.25 285 ASN A CA 1
ATOM 2206 C C . ASN A 1 285 ? 44.981 -15.010 -56.593 1.00 59.25 285 ASN A C 1
ATOM 2208 O O . ASN A 1 285 ? 44.826 -15.882 -57.440 1.00 59.25 285 ASN A O 1
ATOM 2212 N N . GLY A 1 286 ? 44.729 -13.721 -56.851 1.00 55.06 286 GLY A N 1
ATOM 2213 C CA . GLY A 1 286 ? 44.315 -13.202 -58.165 1.00 55.06 286 GLY A CA 1
ATOM 2214 C C . GLY A 1 286 ? 45.430 -12.526 -58.973 1.00 55.06 286 GLY A C 1
ATOM 2215 O O . GLY A 1 286 ? 45.149 -11.995 -60.041 1.00 55.06 286 GLY A O 1
ATOM 2216 N N . ILE A 1 287 ? 46.665 -12.503 -58.455 1.00 53.31 287 ILE A N 1
ATOM 2217 C CA . ILE A 1 287 ? 47.849 -11.873 -59.081 1.00 53.31 287 ILE A CA 1
ATOM 2218 C C . ILE A 1 287 ? 48.895 -12.945 -59.490 1.00 53.31 287 ILE A C 1
ATOM 2220 O O . ILE A 1 287 ? 50.018 -12.617 -59.856 1.00 53.31 287 ILE A O 1
ATOM 2224 N N . GLY A 1 288 ? 48.535 -14.233 -59.429 1.00 43.38 288 GLY A N 1
ATOM 2225 C CA . GLY A 1 288 ? 49.377 -15.363 -59.849 1.00 43.38 288 GLY A CA 1
ATOM 2226 C C . GLY A 1 288 ? 48.995 -15.897 -61.218 1.00 43.38 288 GLY A C 1
ATOM 2227 O O . GLY A 1 288 ? 47.776 -16.074 -61.437 1.00 43.38 288 GLY A O 1
#

Foldseek 3Di:
DVVLLVLLVVLLVCLVPAPVNVVVVVVDPDDPPQRDDSVLSSQLSVCLLVVHPPHPHDRDDPVSVVSSVVSSVVSVVVVVVVVVVVVVVLVPPQPAQPAQDPPGPCLQVPDVPAAEEEAPPDPVLVVLVPDPSNVVSSVRHVVVYHNDPVVVVVCVLVVVHVYYDDDPLVLLQVCLADLVGDDHHDDDPDDDDDDDDPPPDPCPVVVVVVVVVCVVVCVVVVVCCVRRNPHPNVVNVVVSPPGPPCDVVVCVVVVVVVVVVVVVVVVVVVVVVVVVVVVVVVVVVVVD

Sequence (288 aa):
MVSVHVVALVLYLLDRFSPFGRFKLANTDGTEEDALNLSSAIWFAWGVLLNSGIGEGTPRSFSARVLGMVWAGFAMIIVASYTANLAAFLVLERPKTKLTGINDARLRNTMENLTCATVKGSAVDMYFRRQVELSNMYRTMEANNYNTAEDAIRDVKIGKLMAFIWDSSRLEFEAAQDCELVTAGELFGRSGYGIGLQKGSPWADDVTLAILDFHESGFMESLDNKWILQGNLQQCEQFEKTPNTLGLKNMAGVFILVAAGIVGGIGLIVIEMAYKKHQIKKQTNGIG

Solvent-accessible surface area (backbone atoms only — not comparable to full-atom values): 16802 Å² total; per-residue (Å²): 112,71,64,47,56,50,51,14,51,50,42,36,49,45,45,73,70,32,69,73,42,52,61,58,52,79,75,46,102,68,67,87,83,75,60,76,43,67,68,36,30,42,40,28,43,50,13,51,57,66,76,41,90,63,49,98,41,76,66,81,23,71,70,28,40,55,52,49,52,54,50,43,53,52,28,51,51,52,53,50,50,53,53,48,52,51,52,53,50,62,73,65,64,61,84,72,60,97,49,74,28,87,82,28,66,62,56,60,66,60,47,97,84,62,47,42,27,38,37,60,90,34,74,66,42,53,48,39,74,69,36,75,92,43,39,70,39,36,65,59,18,68,80,56,41,30,86,43,67,67,62,48,54,52,32,38,75,74,62,76,33,74,44,78,60,74,63,64,71,64,51,49,30,51,30,32,62,35,68,92,47,77,88,58,49,74,95,68,84,88,77,79,90,79,88,88,74,65,91,85,49,87,56,56,63,60,53,50,52,52,53,50,50,32,56,75,71,43,51,50,59,56,48,44,50,62,73,37,60,62,34,55,48,76,62,38,55,51,61,71,64,52,62,83,70,86,45,72,76,78,48,40,68,61,56,51,52,52,52,52,48,53,54,50,50,57,50,50,53,52,49,51,53,52,52,53,53,51,53,51,55,55,56,65,67,70,78,113

Mean predicted aligned error: 12.78 Å

InterPro domains:
  IPR001320 Ionotropic glutamate receptor, C-terminal [PF00060] (1-262)
  IPR001320 Ionotropic glutamate receptor, C-terminal [SM00079] (3-230)
  IPR001508 Ionotropic glutamate receptor, metazoa [PR00177] (35-59)
  IPR001508 Ionotropic glutamate receptor, metazoa [PR00177] (66-93)
  IPR001508 Ionotropic glutamate receptor, metazoa [PR00177] (251-275)
  IPR015683 Ionotropic glutamate receptor [PTHR18966] (4-277)

Radius of gyration: 35.97 Å; Cα contacts (8 Å, |Δi|>4): 225; chains: 1; bounding box: 85×50×94 Å

Secondary structure (DSSP, 8-state):
-HHHHHHHHHHHHHHHH-HHHHHHHTT----GGGS--HHHHHHHHHHHHTT----S----SHHHHHHHHHHHHHHHHHHHHHHHHHHHHHHH-----S---TT-HHHHTT-TT--EE-BTTSHHHHHHHH-GGGHHHHHHHHHH-BSSHHHHHHHHHTTSSSEE---HHHHHHHHHH-TT----S---S---------TT-THHHHHHHHHHHHHHTTHHHHHHHHHTS-SSHHHHHHHHTS-----TTTTHHHHHHHHHHHHHHHHHHHHHHHHHHHHHHHHHTT--